Protein AF-A0A8J1Y990-F1 (afdb_monomer)

Solvent-accessible surface area (backbone atoms only — not comparable to full-atom values): 15610 Å² total; per-residue (Å²): 140,76,76,79,67,65,68,65,66,66,62,51,55,61,54,51,52,52,50,54,56,66,71,64,59,80,74,91,63,53,49,55,92,75,30,46,68,57,52,52,52,27,48,75,69,56,27,50,71,59,72,74,83,51,103,79,60,62,90,34,52,66,48,26,45,62,64,41,46,92,45,31,89,70,32,25,60,69,70,73,66,52,81,74,81,63,95,79,71,48,71,56,80,37,64,53,72,51,78,47,83,86,50,35,56,68,54,28,47,64,66,47,73,52,81,46,93,79,54,60,38,49,60,52,72,45,57,38,50,58,66,60,68,70,51,65,94,87,64,67,62,40,63,44,72,50,99,83,61,36,46,42,81,41,75,55,92,64,93,67,85,59,61,58,76,67,37,67,77,33,54,20,43,34,33,23,28,18,58,47,44,53,67,70,55,36,55,52,50,22,54,75,44,12,19,32,25,34,30,33,30,58,48,70,23,25,26,33,26,18,38,49,47,25,80,61,72,62,76,94,66,85,75,27,77,64,42,79,74,66,92,85,69,73,85,76,83,72,83,84,74,74,84,82,79,82,77,80,78,84,77,84,82,82,91,82,131

Secondary structure (DSSP, 8-state):
--SSSSSSTTTHHHHHHHHHHHHTS---S--HHHHHHHHHHHHHTTTT---TTSTT--TTHHHHHHHHGGGHHHHGGGGT-SPPP-TT--GGG-EEEEEPSS--HHHHHHHHHS--TT-SEEEEEEEHHHHHHTS-TT--EEEEE-TTS-EEEEE-SS-----HHHHHTPEEEEEEESS---HHHHHHHHHHTT-SEEEEETTTT-EEEE-TT-SSSS-SS---TTSPPPTT-------------------------

Mean predicted aligned error: 16.86 Å

Organism: Owenia fusiformis (NCBI:txid6347)

Nearest PDB structures (foldseek):
  8bwi-assembly1_A  TM=7.408E-01  e=8.674E-18  Homo sapiens
  2etj-assembly1_A  TM=2.795E-01  e=9.370E+00  Thermotoga maritima

Structure (mmCIF, N/CA/C/O backbone):
data_AF-A0A8J1Y990-F1
#
_entry.id   AF-A0A8J1Y990-F1
#
loop_
_atom_site.group_PDB
_atom_site.id
_atom_site.type_symbol
_atom_site.label_atom_id
_atom_site.label_alt_id
_atom_site.label_comp_id
_atom_site.label_asym_id
_atom_site.label_entity_id
_atom_site.label_seq_id
_atom_site.pdbx_PDB_ins_code
_atom_site.Cartn_x
_atom_site.Cartn_y
_atom_site.Cartn_z
_atom_site.occupancy
_atom_site.B_iso_or_equiv
_atom_site.auth_seq_id
_atom_site.auth_comp_id
_atom_site.auth_asym_id
_atom_site.auth_atom_id
_atom_site.pdbx_PDB_model_num
ATOM 1 N N . MET A 1 1 ? 72.271 15.683 2.325 1.00 50.12 1 MET A N 1
ATOM 2 C CA . MET A 1 1 ? 71.384 15.480 1.154 1.00 50.12 1 MET A CA 1
ATOM 3 C C . MET A 1 1 ? 70.080 14.775 1.553 1.00 50.12 1 MET A C 1
ATOM 5 O O . MET A 1 1 ? 69.545 14.008 0.770 1.00 50.12 1 MET A O 1
ATOM 9 N N . SER A 1 2 ? 69.537 15.042 2.749 1.00 51.25 2 SER A N 1
ATOM 10 C CA . SER A 1 2 ? 68.514 14.158 3.346 1.00 51.25 2 SER A CA 1
ATOM 11 C C . SER A 1 2 ? 67.195 14.862 3.685 1.00 51.25 2 SER A C 1
ATOM 13 O O . SER A 1 2 ? 66.226 14.197 4.015 1.00 51.25 2 SER A O 1
ATOM 15 N N . ALA A 1 3 ? 67.133 16.195 3.580 1.00 46.50 3 ALA A N 1
ATOM 16 C CA . ALA A 1 3 ? 65.931 16.972 3.905 1.00 46.50 3 ALA A CA 1
ATOM 17 C C . ALA A 1 3 ? 65.052 17.303 2.680 1.00 46.50 3 ALA A C 1
ATOM 19 O O . ALA A 1 3 ? 63.893 17.662 2.842 1.00 46.50 3 ALA A O 1
ATOM 20 N N . LEU A 1 4 ? 65.572 17.152 1.454 1.00 45.84 4 LEU A N 1
ATOM 21 C CA . LEU A 1 4 ? 64.838 17.493 0.225 1.00 45.84 4 LEU A CA 1
ATOM 22 C C . LEU A 1 4 ? 63.974 16.345 -0.326 1.00 45.84 4 LEU A C 1
ATOM 24 O O . LEU A 1 4 ? 63.123 16.593 -1.170 1.00 45.84 4 LEU A O 1
ATOM 28 N N . MET A 1 5 ? 64.144 15.108 0.159 1.00 49.91 5 MET A N 1
ATOM 29 C CA . MET A 1 5 ? 63.337 13.961 -0.294 1.00 49.91 5 MET A CA 1
ATOM 30 C C . MET A 1 5 ? 62.076 13.712 0.547 1.00 49.91 5 MET A C 1
ATOM 32 O O . MET A 1 5 ? 61.191 12.992 0.107 1.00 49.91 5 MET A O 1
ATOM 36 N N . ALA A 1 6 ? 61.950 14.323 1.731 1.00 47.25 6 ALA A N 1
ATOM 37 C CA . ALA A 1 6 ? 60.803 14.085 2.614 1.00 47.25 6 ALA A CA 1
ATOM 38 C C . ALA A 1 6 ? 59.565 14.937 2.269 1.00 47.25 6 ALA A C 1
ATOM 40 O O . ALA A 1 6 ? 58.451 14.578 2.638 1.00 47.25 6 ALA A O 1
ATOM 41 N N . LEU A 1 7 ? 59.737 16.046 1.539 1.00 47.03 7 LEU A N 1
ATOM 42 C CA . LEU A 1 7 ? 58.640 16.963 1.198 1.00 47.03 7 LEU A CA 1
ATOM 43 C C . LEU A 1 7 ? 57.851 16.541 -0.054 1.00 47.03 7 LEU A C 1
ATOM 45 O O . LEU A 1 7 ? 56.722 16.988 -0.231 1.00 47.03 7 LEU A O 1
ATOM 49 N N . SER A 1 8 ? 58.391 15.657 -0.904 1.00 46.69 8 SER A N 1
ATOM 50 C CA . SER A 1 8 ? 57.660 15.145 -2.077 1.00 46.69 8 SER A CA 1
ATOM 51 C C . SER A 1 8 ? 56.712 13.989 -1.739 1.00 46.69 8 SER A C 1
ATOM 53 O O . SER A 1 8 ? 55.751 13.752 -2.467 1.00 46.69 8 SER A O 1
ATOM 55 N N . GLN A 1 9 ? 56.933 13.294 -0.617 1.00 52.88 9 GLN A N 1
ATOM 56 C CA . GLN A 1 9 ? 56.169 12.098 -0.251 1.00 52.88 9 GLN A CA 1
ATOM 57 C C . GLN A 1 9 ? 54.789 12.420 0.355 1.00 52.88 9 GLN A C 1
ATOM 59 O O . GLN A 1 9 ? 53.878 11.601 0.273 1.00 52.88 9 GLN A O 1
ATOM 64 N N . TRP A 1 10 ? 54.609 13.608 0.947 1.00 53.06 10 TRP A N 1
ATOM 65 C CA . TRP A 1 10 ? 53.358 14.011 1.616 1.00 53.06 10 TRP A CA 1
ATOM 66 C C . TRP A 1 10 ? 52.344 14.686 0.682 1.00 53.06 10 TRP A C 1
ATOM 68 O O . TRP A 1 10 ? 51.161 14.735 1.004 1.00 53.06 10 TRP A O 1
ATOM 78 N N . SER A 1 11 ? 52.776 15.157 -0.492 1.00 56.28 11 SER A N 1
ATOM 79 C CA . SER A 1 11 ? 51.890 15.789 -1.484 1.00 56.28 11 SER A CA 1
ATOM 80 C C . SER A 1 11 ? 51.111 14.764 -2.327 1.00 56.28 11 SER A C 1
ATOM 82 O O . SER A 1 11 ? 50.042 15.055 -2.852 1.00 56.28 11 SER A O 1
ATOM 84 N N . MET A 1 12 ? 51.611 13.527 -2.419 1.00 60.06 12 MET A N 1
ATOM 85 C CA . MET A 1 12 ? 51.002 12.470 -3.239 1.00 60.06 12 MET A CA 1
ATOM 86 C C . MET A 1 12 ? 49.762 11.844 -2.590 1.00 60.06 12 MET A C 1
ATOM 88 O O . MET A 1 12 ? 48.856 11.413 -3.294 1.00 60.06 12 MET A O 1
ATOM 92 N N . VAL A 1 13 ? 49.701 11.808 -1.256 1.00 72.50 13 VAL A N 1
ATOM 93 C CA . VAL A 1 13 ? 48.585 11.216 -0.501 1.00 72.50 13 VAL A CA 1
ATOM 94 C C . VAL A 1 13 ? 47.261 11.960 -0.728 1.00 72.50 13 VAL A C 1
ATOM 96 O O . VAL A 1 13 ? 46.295 11.295 -1.097 1.00 72.50 13 VAL A O 1
ATOM 99 N N . PRO A 1 14 ? 47.170 13.300 -0.590 1.00 72.00 14 PRO A N 1
ATOM 100 C CA . PRO A 1 14 ? 45.916 14.013 -0.840 1.00 72.00 14 PRO A CA 1
ATOM 101 C C . PRO A 1 14 ? 45.486 13.955 -2.312 1.00 72.00 14 PRO A C 1
ATOM 103 O O . PRO A 1 14 ? 44.291 13.892 -2.585 1.00 72.00 14 PRO A O 1
ATOM 106 N N . VAL A 1 15 ? 46.433 13.902 -3.257 1.00 77.50 15 VAL A N 1
ATOM 107 C CA . VAL A 1 15 ? 46.140 13.736 -4.694 1.00 77.50 15 VAL A CA 1
ATOM 108 C C . VAL A 1 15 ? 45.560 12.351 -4.983 1.00 77.50 15 VAL A C 1
ATOM 110 O O . VAL A 1 15 ? 44.579 12.239 -5.714 1.00 77.50 15 VAL A O 1
ATOM 113 N N . LEU A 1 16 ? 46.117 11.298 -4.376 1.00 74.44 16 LEU A N 1
ATOM 114 C CA . LEU A 1 16 ? 45.601 9.935 -4.515 1.00 74.44 16 LEU A CA 1
ATOM 115 C C . LEU A 1 16 ? 44.199 9.799 -3.896 1.00 74.44 16 LEU A C 1
ATOM 117 O O . LEU A 1 16 ? 43.333 9.144 -4.463 1.00 74.44 16 LEU A O 1
ATOM 121 N N . LEU A 1 17 ? 43.965 10.451 -2.754 1.00 73.62 17 LEU A N 1
ATOM 122 C CA . LEU A 1 17 ? 42.686 10.430 -2.039 1.00 73.62 17 LEU A CA 1
ATOM 123 C C . LEU A 1 17 ? 41.598 11.205 -2.801 1.00 73.62 17 LEU A C 1
ATOM 125 O O . LEU A 1 17 ? 40.473 10.727 -2.910 1.00 73.62 17 LEU A O 1
ATOM 129 N N . LEU A 1 18 ? 41.950 12.345 -3.408 1.00 73.00 18 LEU A N 1
ATOM 130 C CA . LEU A 1 18 ? 41.079 13.083 -4.330 1.00 73.00 18 LEU A CA 1
ATOM 131 C C . LEU A 1 18 ? 40.767 12.280 -5.597 1.00 73.00 18 LEU A C 1
ATOM 133 O O . LEU A 1 18 ? 39.620 12.274 -6.030 1.00 73.00 18 LEU A O 1
ATOM 137 N N . ALA A 1 19 ? 41.747 11.569 -6.163 1.00 74.06 19 ALA A N 1
ATOM 138 C CA . ALA A 1 19 ? 41.519 10.703 -7.317 1.00 74.06 19 ALA A CA 1
ATOM 139 C C . ALA A 1 19 ? 40.547 9.562 -6.977 1.00 74.06 19 ALA A C 1
ATOM 141 O O . ALA A 1 19 ? 39.595 9.340 -7.715 1.00 74.06 19 ALA A O 1
ATOM 142 N N . VAL A 1 20 ? 40.726 8.887 -5.835 1.00 75.44 20 VAL A N 1
ATOM 143 C CA . VAL A 1 20 ? 39.818 7.820 -5.370 1.00 75.44 20 VAL A CA 1
ATOM 144 C C . VAL A 1 20 ? 38.402 8.349 -5.122 1.00 75.44 20 VAL A C 1
ATOM 146 O O . VAL A 1 20 ? 37.443 7.694 -5.515 1.00 75.44 20 VAL A O 1
ATOM 149 N N . LEU A 1 21 ? 38.251 9.546 -4.547 1.00 65.94 21 LEU A N 1
ATOM 150 C CA . LEU A 1 21 ? 36.941 10.191 -4.384 1.00 65.94 21 LEU A CA 1
ATOM 151 C C . LEU A 1 21 ? 36.285 10.543 -5.730 1.00 65.94 21 LEU A C 1
ATOM 153 O O . LEU A 1 21 ? 35.065 10.469 -5.841 1.00 65.94 21 LEU A O 1
ATOM 157 N N . PHE A 1 22 ? 37.077 10.863 -6.758 1.00 62.69 22 PHE A N 1
ATOM 158 C CA . PHE A 1 22 ? 36.588 11.111 -8.119 1.00 62.69 22 PHE A CA 1
ATOM 159 C C . PHE A 1 22 ? 36.118 9.831 -8.832 1.00 62.69 22 PHE A C 1
ATOM 161 O O . PHE A 1 22 ? 35.232 9.902 -9.674 1.00 62.69 22 PHE A O 1
ATOM 168 N N . TYR A 1 23 ? 36.677 8.664 -8.489 1.00 63.00 23 TYR A N 1
ATOM 169 C CA . TYR A 1 23 ? 36.247 7.359 -9.019 1.00 63.00 23 TYR A CA 1
ATOM 170 C C . TYR A 1 23 ? 35.042 6.752 -8.283 1.00 63.00 23 TYR A C 1
ATOM 172 O O . TYR A 1 23 ? 34.483 5.764 -8.751 1.00 63.00 23 TYR A O 1
ATOM 180 N N . LEU A 1 24 ? 34.655 7.307 -7.131 1.00 55.75 24 LEU A N 1
ATOM 181 C CA . LEU A 1 24 ? 33.525 6.831 -6.326 1.00 55.75 24 LEU A CA 1
ATOM 182 C C . LEU A 1 24 ? 32.232 7.613 -6.580 1.00 55.75 24 LEU A C 1
ATOM 184 O O . LEU A 1 24 ? 31.247 7.390 -5.877 1.00 55.75 24 LEU A O 1
ATOM 188 N N . THR A 1 25 ? 32.208 8.523 -7.557 1.00 51.03 25 THR A N 1
ATOM 189 C CA . THR A 1 25 ? 30.950 9.143 -7.967 1.00 51.03 25 THR A CA 1
ATOM 190 C C . THR A 1 25 ? 30.076 8.073 -8.627 1.00 51.03 25 THR A C 1
ATOM 192 O O . THR A 1 25 ? 30.491 7.469 -9.618 1.00 51.03 25 THR A O 1
ATOM 195 N N . PRO A 1 26 ? 28.877 7.783 -8.093 1.00 51.66 26 PRO A N 1
ATOM 196 C CA . PRO A 1 26 ? 27.937 6.940 -8.809 1.00 51.66 26 PRO A CA 1
ATOM 197 C C . PRO A 1 26 ? 27.579 7.661 -10.108 1.00 51.66 26 PRO A C 1
ATOM 199 O O . PRO A 1 26 ? 27.099 8.795 -10.094 1.00 51.66 26 PRO A O 1
ATOM 202 N N . THR A 1 27 ? 27.867 7.033 -11.243 1.00 48.62 27 THR A N 1
ATOM 203 C CA . THR A 1 27 ? 27.350 7.498 -12.524 1.00 48.62 27 THR A CA 1
ATOM 204 C C . THR A 1 27 ? 25.867 7.155 -12.549 1.00 48.62 27 THR A C 1
ATOM 206 O O . THR A 1 27 ? 25.506 6.006 -12.792 1.00 48.62 27 THR A O 1
ATOM 209 N N . GLU A 1 28 ? 25.000 8.123 -12.260 1.00 57.66 28 GLU A N 1
ATOM 210 C CA . GLU A 1 28 ? 23.599 8.015 -12.667 1.00 57.66 28 GLU A CA 1
ATOM 211 C C . GLU A 1 28 ? 23.568 8.148 -14.192 1.00 57.66 28 GLU A C 1
ATOM 213 O O . GLU A 1 28 ? 23.679 9.240 -14.750 1.00 57.66 28 GLU A O 1
ATOM 218 N N . GLY A 1 29 ? 23.566 7.006 -14.872 1.00 68.44 29 GLY A N 1
ATOM 219 C CA . GLY A 1 29 ? 23.636 6.929 -16.321 1.00 68.44 29 GLY A CA 1
ATOM 220 C C . GLY A 1 29 ? 23.733 5.490 -16.816 1.00 68.44 29 GLY A C 1
ATOM 221 O O . GLY A 1 29 ? 24.068 4.574 -16.065 1.00 68.44 29 GLY A O 1
ATOM 222 N N . CYS A 1 30 ? 23.441 5.313 -18.104 1.00 84.75 30 CYS A N 1
ATOM 223 C CA . CYS A 1 30 ? 23.515 4.040 -18.816 1.00 84.75 30 CYS A CA 1
ATOM 224 C C . CYS A 1 30 ? 24.814 3.275 -18.514 1.00 84.75 30 CYS A C 1
ATOM 226 O O . CYS A 1 30 ? 25.915 3.778 -18.749 1.00 84.75 30 CYS A O 1
ATOM 228 N N . ASN A 1 31 ? 24.692 2.024 -18.065 1.00 87.75 31 ASN A N 1
ATOM 229 C CA . ASN A 1 31 ? 25.844 1.147 -17.909 1.00 87.75 31 ASN A CA 1
ATOM 230 C C . ASN A 1 31 ? 26.275 0.589 -19.272 1.00 87.75 31 ASN A C 1
ATOM 232 O O . ASN A 1 31 ? 25.871 -0.502 -19.686 1.00 87.75 31 ASN A O 1
ATOM 236 N N . GLU A 1 32 ? 27.134 1.331 -19.968 1.00 86.62 32 GLU A N 1
ATOM 237 C CA . GLU A 1 32 ? 27.628 0.954 -21.294 1.00 86.62 32 GLU A CA 1
ATOM 238 C C . GLU A 1 32 ? 28.314 -0.424 -21.316 1.00 86.62 32 GLU A C 1
ATOM 240 O O . GLU A 1 32 ? 28.250 -1.114 -22.331 1.00 86.62 32 GLU A O 1
ATOM 245 N N . ALA A 1 33 ? 28.900 -0.891 -20.206 1.00 88.12 33 ALA A N 1
ATOM 246 C CA . ALA A 1 33 ? 29.567 -2.195 -20.160 1.00 88.12 33 ALA A CA 1
ATOM 247 C C . ALA A 1 33 ? 28.597 -3.375 -20.358 1.00 88.12 33 ALA A C 1
ATOM 249 O O . ALA A 1 33 ? 28.981 -4.402 -20.918 1.00 88.12 33 ALA A O 1
ATOM 250 N N . ILE A 1 34 ? 27.346 -3.223 -19.919 1.00 88.19 34 ILE A N 1
ATOM 251 C CA . ILE A 1 34 ? 26.282 -4.221 -20.098 1.00 88.19 34 ILE A CA 1
ATOM 252 C C . ILE A 1 34 ? 25.482 -3.901 -21.367 1.00 88.19 34 ILE A C 1
ATOM 254 O O . ILE A 1 34 ? 25.159 -4.788 -22.159 1.00 88.19 34 ILE A O 1
ATOM 258 N N . CYS A 1 35 ? 25.209 -2.618 -21.598 1.00 93.81 35 CYS A N 1
ATOM 259 C CA . CYS A 1 35 ? 24.212 -2.183 -22.562 1.00 93.81 35 CYS A CA 1
ATOM 260 C C . CYS A 1 35 ? 24.750 -1.915 -23.970 1.00 93.81 35 CYS A C 1
ATOM 262 O O . CYS A 1 35 ? 23.981 -2.014 -24.926 1.00 93.81 35 CYS A O 1
ATOM 264 N N . ALA A 1 36 ? 26.047 -1.632 -24.152 1.00 92.31 36 ALA A N 1
ATOM 265 C CA . ALA A 1 36 ? 26.584 -1.187 -25.443 1.00 92.31 36 ALA A CA 1
ATOM 266 C C . ALA A 1 36 ? 26.273 -2.161 -26.588 1.00 92.31 36 ALA A C 1
ATOM 268 O O . ALA A 1 36 ? 25.835 -1.733 -27.656 1.00 92.31 36 ALA A O 1
ATOM 269 N N . SER A 1 37 ? 26.446 -3.470 -26.377 1.00 93.56 37 SER A N 1
ATOM 270 C CA . SER A 1 37 ? 26.214 -4.465 -27.432 1.00 93.56 37 SER A CA 1
ATOM 271 C C . SER A 1 37 ? 24.736 -4.591 -27.811 1.00 93.56 37 SER A C 1
ATOM 273 O O . SER A 1 37 ? 24.416 -4.657 -29.000 1.00 93.56 37 SER A O 1
ATOM 275 N N . VAL A 1 38 ? 23.833 -4.664 -26.827 1.00 94.50 38 VAL A N 1
ATOM 276 C CA . VAL A 1 38 ? 22.397 -4.874 -27.076 1.00 94.50 38 VAL A CA 1
ATOM 277 C C . VAL A 1 38 ? 21.739 -3.602 -27.605 1.00 94.50 38 VAL A C 1
ATOM 279 O O . VAL A 1 38 ? 21.028 -3.658 -28.606 1.00 94.50 38 VAL A O 1
ATOM 282 N N . VAL A 1 39 ? 22.072 -2.444 -27.030 1.00 93.44 39 VAL A N 1
ATOM 283 C CA . VAL A 1 39 ? 21.586 -1.141 -27.496 1.00 93.44 39 VAL A CA 1
ATOM 284 C C . VAL A 1 39 ? 22.076 -0.876 -28.919 1.00 93.44 39 VAL A C 1
ATOM 286 O O . VAL A 1 39 ? 21.260 -0.558 -29.780 1.00 93.44 39 VAL A O 1
ATOM 289 N N . SER A 1 40 ? 23.361 -1.108 -29.230 1.00 92.81 40 SER A N 1
ATOM 290 C CA . SER A 1 40 ? 23.884 -0.928 -30.599 1.00 92.81 40 SER A CA 1
ATOM 291 C C . SER A 1 40 ? 23.161 -1.809 -31.616 1.00 92.81 40 SER A C 1
ATOM 293 O O . SER A 1 40 ? 22.800 -1.342 -32.695 1.00 92.81 40 SER A O 1
ATOM 295 N N . LYS A 1 41 ? 22.894 -3.076 -31.271 1.00 94.56 41 LYS A N 1
ATOM 296 C CA . LYS A 1 41 ? 22.106 -3.980 -32.117 1.00 94.56 41 LYS A CA 1
ATOM 297 C C . LYS A 1 41 ? 20.702 -3.419 -32.366 1.00 94.56 41 LYS A C 1
ATOM 299 O O . LYS A 1 41 ? 20.260 -3.399 -33.511 1.00 94.56 41 LYS A O 1
ATOM 304 N N . CYS A 1 42 ? 20.015 -2.953 -31.327 1.00 93.75 42 CYS A N 1
ATOM 305 C CA . CYS A 1 42 ? 18.650 -2.438 -31.441 1.00 93.75 42 CYS A CA 1
ATOM 306 C C . CYS A 1 42 ? 18.556 -1.106 -32.195 1.00 93.75 42 CYS A C 1
ATOM 308 O O . CYS A 1 42 ? 17.600 -0.895 -32.942 1.00 93.75 42 CYS A O 1
ATOM 310 N N . MET A 1 43 ? 19.568 -0.246 -32.072 1.00 89.81 43 MET A N 1
ATOM 311 C CA . MET A 1 43 ? 19.689 0.975 -32.874 1.00 89.81 43 MET A CA 1
ATOM 312 C C . MET A 1 43 ? 19.944 0.652 -34.352 1.00 89.81 43 MET A C 1
ATOM 314 O O . MET A 1 43 ? 19.289 1.213 -35.223 1.00 89.81 43 MET A O 1
ATOM 318 N N . LEU A 1 44 ? 20.828 -0.307 -34.656 1.00 92.50 44 LEU A N 1
ATOM 319 C CA . LEU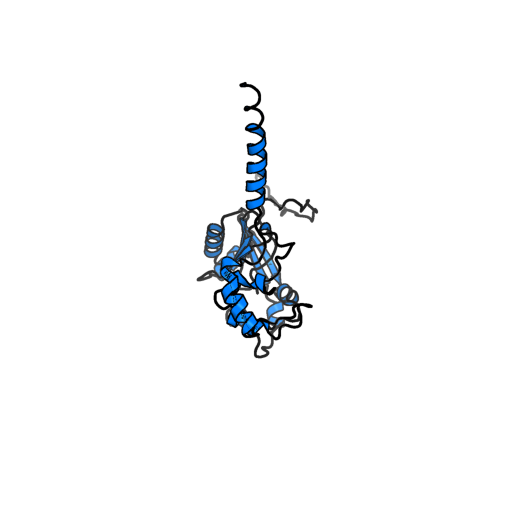 A 1 44 ? 21.106 -0.733 -36.036 1.00 92.50 44 LEU A CA 1
ATOM 320 C C . LEU A 1 44 ? 19.898 -1.398 -36.713 1.00 92.50 44 LEU A C 1
ATOM 322 O O . LEU A 1 44 ? 19.704 -1.242 -37.916 1.00 92.50 44 LEU A O 1
ATOM 326 N N . LEU A 1 45 ? 19.076 -2.116 -35.944 1.00 91.56 45 LEU A N 1
ATOM 327 C CA . LEU A 1 45 ? 17.811 -2.690 -36.411 1.00 91.56 45 LEU A CA 1
ATOM 328 C C . LEU A 1 45 ? 16.681 -1.656 -36.521 1.00 91.56 45 LEU A C 1
ATOM 330 O O . LEU A 1 45 ? 15.577 -2.019 -36.922 1.00 91.56 45 LEU A O 1
ATOM 334 N N . LYS A 1 46 ? 16.947 -0.386 -36.178 1.00 88.31 46 LYS A N 1
ATOM 335 C CA . LYS A 1 46 ? 15.975 0.717 -36.144 1.00 88.31 46 LYS A CA 1
ATOM 336 C C . LYS A 1 46 ? 14.813 0.502 -35.169 1.00 88.31 46 LYS A C 1
ATOM 338 O O . LYS A 1 46 ? 13.836 1.239 -35.201 1.00 88.31 46 LYS A O 1
ATOM 343 N N . SER A 1 47 ? 14.927 -0.471 -34.266 1.00 91.00 47 SER A N 1
ATOM 344 C CA . SER A 1 47 ? 13.912 -0.753 -33.247 1.00 91.00 47 SER A CA 1
ATOM 345 C C . SER A 1 47 ? 13.864 0.334 -32.171 1.00 91.00 47 SER A C 1
ATOM 347 O O . SER A 1 47 ? 12.811 0.556 -31.593 1.00 91.00 47 SER A O 1
ATOM 349 N N . CYS A 1 48 ? 14.982 1.025 -31.922 1.00 87.25 48 CYS A N 1
ATOM 350 C CA . CYS A 1 48 ? 15.120 2.063 -30.892 1.00 87.25 48 CYS A CA 1
ATOM 351 C C . CYS A 1 48 ? 15.349 3.483 -31.451 1.00 87.25 48 CYS A C 1
ATOM 353 O O . CYS A 1 48 ? 15.857 4.347 -30.740 1.00 87.25 48 CYS A O 1
ATOM 355 N N . GLU A 1 49 ? 14.972 3.758 -32.707 1.00 82.94 49 GLU A N 1
ATOM 356 C CA . GLU A 1 49 ? 14.995 5.117 -33.288 1.00 82.94 49 GLU A CA 1
ATOM 357 C C . GLU A 1 49 ? 13.811 5.958 -32.762 1.00 82.94 49 GLU A C 1
ATOM 359 O O . GLU A 1 49 ? 12.895 6.319 -33.498 1.00 82.94 49 GLU A O 1
ATOM 364 N N . CYS A 1 50 ? 13.808 6.236 -31.457 1.00 76.19 50 CYS A N 1
ATOM 365 C CA . CYS A 1 50 ? 12.767 7.005 -30.788 1.00 76.19 50 CYS A CA 1
ATOM 366 C C . CYS A 1 50 ? 13.139 8.482 -30.653 1.00 76.19 50 CYS A C 1
ATOM 368 O O . CYS A 1 50 ? 14.020 8.841 -29.875 1.00 76.19 50 CYS A O 1
ATOM 370 N N . GLU A 1 51 ? 12.431 9.362 -31.363 1.00 66.69 51 GLU A N 1
ATOM 371 C CA . GLU A 1 51 ? 12.521 10.812 -31.157 1.00 66.69 51 GLU A CA 1
ATOM 372 C C . GLU A 1 51 ? 11.713 11.212 -29.912 1.00 66.69 51 GLU A C 1
ATOM 374 O O . GLU A 1 51 ? 10.593 11.715 -29.997 1.00 66.69 51 GLU A O 1
ATOM 379 N N . MET A 1 52 ? 12.278 10.971 -28.728 1.00 61.66 52 MET A N 1
ATOM 380 C CA . MET A 1 52 ? 11.665 11.306 -27.435 1.00 61.66 52 MET A CA 1
ATOM 381 C C . MET A 1 52 ? 11.776 12.810 -27.113 1.00 61.66 52 MET A C 1
ATOM 383 O O . MET A 1 52 ? 12.254 13.191 -26.047 1.00 61.66 52 MET A O 1
ATOM 387 N N . LEU A 1 53 ? 11.377 13.681 -28.047 1.00 58.22 53 LEU A N 1
ATOM 388 C CA . LEU A 1 53 ? 11.384 15.140 -27.857 1.00 58.22 53 LEU A CA 1
ATOM 389 C C . LEU A 1 53 ? 10.214 15.615 -26.982 1.00 58.22 53 LEU A C 1
ATOM 391 O O . LEU A 1 53 ? 10.380 16.540 -26.198 1.00 58.22 53 LEU A O 1
ATOM 395 N N . ASP A 1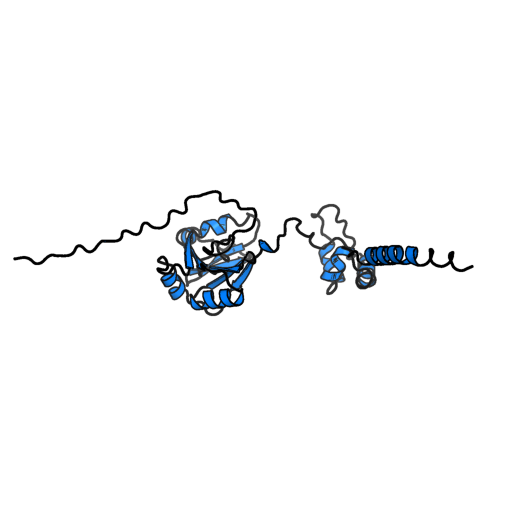 54 ? 9.075 14.925 -27.055 1.00 54.47 54 ASP A N 1
ATOM 396 C CA . ASP A 1 54 ? 7.915 15.108 -26.186 1.00 54.47 54 ASP A CA 1
ATOM 397 C C . ASP A 1 54 ? 7.327 13.723 -25.880 1.00 54.47 54 ASP A C 1
ATOM 399 O O . ASP A 1 54 ? 7.174 12.903 -26.786 1.00 54.47 54 ASP A O 1
ATOM 403 N N . LYS A 1 55 ? 6.965 13.453 -24.615 1.00 58.97 55 LYS A N 1
ATOM 404 C CA . LYS A 1 55 ? 6.468 12.157 -24.080 1.00 58.97 55 LYS A CA 1
ATOM 405 C C . LYS A 1 55 ? 5.200 11.581 -24.765 1.00 58.97 55 LYS A C 1
ATOM 407 O O . LYS A 1 55 ? 4.585 10.662 -24.232 1.00 58.97 55 LYS A O 1
ATOM 412 N N . GLY A 1 56 ? 4.766 12.134 -25.899 1.00 58.31 56 GLY A N 1
ATOM 413 C CA . GLY A 1 56 ? 3.554 11.767 -26.633 1.00 58.31 56 GLY A CA 1
ATOM 414 C C . GLY A 1 56 ? 3.760 10.934 -27.904 1.00 58.31 56 GLY A C 1
ATOM 415 O O . GLY A 1 56 ? 2.809 10.280 -28.324 1.00 58.31 56 GLY A O 1
ATOM 416 N N . ASN A 1 57 ? 4.952 10.909 -28.518 1.00 66.12 57 ASN A N 1
ATOM 417 C CA . ASN A 1 57 ? 5.185 10.142 -29.753 1.00 66.12 57 ASN A CA 1
ATOM 418 C C . ASN A 1 57 ? 6.039 8.887 -29.490 1.00 66.12 57 ASN A C 1
ATOM 420 O O . ASN A 1 57 ? 7.262 8.942 -29.527 1.00 66.12 57 ASN A O 1
ATOM 424 N N . CYS A 1 58 ? 5.385 7.755 -29.206 1.00 77.81 58 CYS A N 1
ATOM 425 C CA . CYS A 1 58 ? 6.032 6.501 -28.781 1.00 77.81 58 CYS A CA 1
ATOM 426 C C . CYS A 1 58 ? 5.909 5.369 -29.824 1.00 77.81 58 CYS A C 1
ATOM 428 O O . CYS A 1 58 ? 5.774 4.198 -29.466 1.00 77.81 58 CYS A O 1
ATOM 430 N N . SER A 1 59 ? 5.900 5.686 -31.123 1.00 82.44 59 SER A N 1
ATOM 431 C CA . SER A 1 59 ? 5.642 4.697 -32.188 1.00 82.44 59 SER A CA 1
ATOM 432 C C . SER A 1 59 ? 6.657 3.542 -32.245 1.00 82.44 59 SER A C 1
ATOM 434 O O . SER A 1 59 ? 6.324 2.466 -32.722 1.00 82.44 59 SER A O 1
ATOM 436 N N . CYS A 1 60 ? 7.869 3.752 -31.734 1.00 86.50 60 CYS A N 1
ATOM 437 C CA . CYS A 1 60 ? 8.998 2.808 -31.691 1.00 86.50 60 CYS A CA 1
ATOM 438 C C . CYS A 1 60 ? 9.171 2.093 -30.336 1.00 86.50 60 CYS A C 1
ATOM 440 O O . CYS A 1 60 ? 9.940 1.144 -30.229 1.00 86.50 60 CYS A O 1
ATOM 442 N N . CYS A 1 61 ? 8.489 2.534 -29.274 1.00 88.94 61 CYS A N 1
ATOM 443 C CA . CYS A 1 61 ? 8.787 2.108 -27.901 1.00 88.94 61 CYS A CA 1
ATOM 444 C C . CYS A 1 61 ? 8.541 0.620 -27.669 1.00 88.94 61 CYS A C 1
ATOM 446 O O . CYS A 1 61 ? 9.302 -0.041 -26.967 1.00 88.94 61 CYS A O 1
ATOM 448 N N . THR A 1 62 ? 7.485 0.094 -28.292 1.00 90.62 62 THR A N 1
ATOM 449 C CA . THR A 1 62 ? 7.151 -1.332 -28.234 1.00 90.62 62 THR A CA 1
ATOM 450 C C . THR A 1 62 ? 8.264 -2.167 -28.859 1.00 90.62 62 THR A C 1
ATOM 452 O O . THR A 1 62 ? 8.733 -3.121 -28.239 1.00 90.62 62 THR A O 1
ATOM 455 N N . ASP A 1 63 ? 8.736 -1.775 -30.042 1.00 93.31 63 ASP A N 1
ATOM 456 C CA . ASP A 1 63 ? 9.787 -2.489 -30.769 1.00 93.31 63 ASP A CA 1
ATOM 457 C C . ASP A 1 63 ? 11.130 -2.380 -30.040 1.00 93.31 63 ASP A C 1
ATOM 459 O O . ASP A 1 63 ? 11.868 -3.361 -29.935 1.00 93.31 63 ASP A O 1
ATOM 463 N N . CYS A 1 64 ? 11.428 -1.213 -29.466 1.00 92.25 64 CYS A N 1
ATOM 464 C CA . CYS A 1 64 ? 12.636 -1.008 -28.680 1.00 92.25 64 CYS A CA 1
ATOM 465 C C . CYS A 1 64 ? 12.629 -1.848 -27.397 1.00 92.25 64 CYS A C 1
ATOM 467 O O . CYS A 1 64 ? 13.602 -2.546 -27.111 1.00 92.25 64 CYS A O 1
ATOM 469 N N . HIS A 1 65 ? 11.514 -1.855 -26.658 1.00 93.50 65 HIS A N 1
ATOM 470 C CA . HIS A 1 65 ? 11.352 -2.696 -25.474 1.00 93.50 65 HIS A CA 1
ATOM 471 C C . HIS A 1 65 ? 11.503 -4.182 -25.822 1.00 93.50 65 HIS A C 1
ATOM 473 O O . HIS A 1 65 ? 12.193 -4.918 -25.121 1.00 93.50 65 HIS A O 1
ATOM 479 N N . GLN A 1 66 ? 10.888 -4.639 -26.916 1.00 95.38 66 GLN A N 1
ATOM 480 C CA . GLN A 1 66 ? 11.018 -6.026 -27.370 1.00 95.38 66 GLN A CA 1
ATOM 481 C C . GLN A 1 66 ? 12.444 -6.373 -27.806 1.00 95.38 66 GLN A C 1
ATOM 483 O O . GLN A 1 66 ? 12.898 -7.487 -27.559 1.00 95.38 66 GLN A O 1
ATOM 488 N N . CYS A 1 67 ? 13.161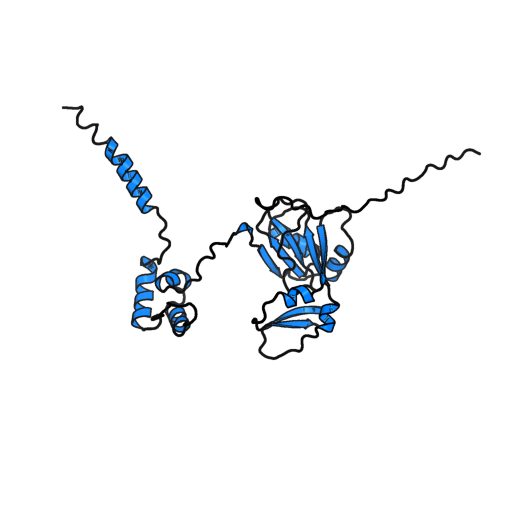 -5.438 -28.431 1.00 95.88 67 CYS A N 1
ATOM 489 C CA . CYS A 1 67 ? 14.538 -5.665 -28.850 1.00 95.88 67 CYS A CA 1
ATOM 490 C C . CYS A 1 67 ? 15.509 -5.752 -27.661 1.00 95.88 67 CYS A C 1
ATOM 492 O O . CYS A 1 67 ? 16.403 -6.602 -27.671 1.00 95.88 67 CYS A O 1
ATOM 494 N N . LEU A 1 68 ? 15.324 -4.905 -26.639 1.00 94.00 68 LEU A N 1
ATOM 495 C CA . LEU A 1 68 ? 16.108 -4.945 -25.399 1.00 94.00 68 LEU A CA 1
ATOM 496 C C . LEU A 1 68 ? 15.766 -6.170 -24.539 1.00 94.00 68 LEU A C 1
ATOM 498 O O . LEU A 1 68 ? 16.659 -6.729 -23.903 1.00 94.00 68 LEU A O 1
ATOM 502 N N . ALA A 1 69 ? 14.504 -6.611 -24.560 1.00 94.12 69 ALA A N 1
ATOM 503 C CA . ALA A 1 69 ? 14.009 -7.791 -23.853 1.00 94.12 69 ALA A CA 1
ATOM 504 C C . ALA A 1 69 ? 14.429 -7.796 -22.370 1.00 94.12 69 ALA A C 1
ATOM 506 O O . ALA A 1 69 ? 14.142 -6.842 -21.647 1.00 94.12 69 ALA A O 1
ATOM 507 N N . ASP A 1 70 ? 15.127 -8.841 -21.922 1.00 94.75 70 ASP A N 1
ATOM 508 C CA . ASP A 1 70 ? 15.561 -9.012 -20.531 1.00 94.75 70 ASP A CA 1
ATOM 509 C C . ASP A 1 70 ? 16.501 -7.892 -20.049 1.00 94.75 70 ASP A C 1
ATOM 511 O O . ASP A 1 70 ? 16.581 -7.634 -18.853 1.00 94.75 70 ASP A O 1
ATOM 515 N N . TYR A 1 71 ? 17.162 -7.184 -20.972 1.00 93.06 71 TYR A N 1
ATOM 516 C CA . TYR A 1 71 ? 18.057 -6.065 -20.666 1.00 93.06 71 TYR A CA 1
ATOM 517 C C . TYR A 1 71 ? 17.331 -4.721 -20.555 1.00 93.06 71 TYR A C 1
ATOM 519 O O . TYR A 1 71 ? 17.974 -3.699 -20.331 1.00 93.06 71 TYR A O 1
ATOM 527 N N . TYR A 1 72 ? 16.008 -4.675 -20.743 1.00 92.44 72 TYR A N 1
ATOM 528 C CA . TYR A 1 72 ? 15.266 -3.414 -20.745 1.00 92.44 72 TYR A CA 1
ATOM 529 C C . TYR A 1 72 ? 15.468 -2.616 -19.451 1.00 92.44 72 TYR A C 1
ATOM 531 O O . TYR A 1 72 ? 15.784 -1.433 -19.519 1.00 92.44 72 TYR A O 1
ATOM 539 N N . MET A 1 73 ? 15.331 -3.257 -18.287 1.00 88.44 73 MET A N 1
ATOM 540 C CA . MET A 1 73 ? 15.441 -2.572 -16.990 1.00 88.44 73 MET A CA 1
ATOM 541 C C . MET A 1 73 ? 16.852 -2.044 -16.720 1.00 88.44 73 MET A C 1
ATOM 543 O O . MET A 1 73 ? 16.999 -1.029 -16.050 1.00 88.44 73 MET A O 1
ATOM 547 N N . ASP A 1 74 ? 17.872 -2.705 -17.268 1.00 90.88 74 ASP A N 1
ATOM 548 C CA . ASP A 1 74 ? 19.271 -2.309 -17.102 1.00 90.88 74 ASP A CA 1
ATOM 549 C C . ASP A 1 74 ? 19.708 -1.249 -18.129 1.00 90.88 74 ASP A C 1
ATOM 551 O O . ASP A 1 74 ? 20.669 -0.517 -17.897 1.00 90.88 74 ASP A O 1
ATOM 555 N N . CYS A 1 75 ? 19.022 -1.172 -19.278 1.00 92.69 75 CYS A N 1
ATOM 556 C CA . CYS A 1 75 ? 19.467 -0.405 -20.444 1.00 92.69 75 CYS A CA 1
ATOM 557 C C . CYS A 1 75 ? 18.476 0.651 -20.953 1.00 92.69 75 CYS A C 1
ATOM 559 O O . CYS A 1 75 ? 18.796 1.347 -21.920 1.00 92.69 75 CYS A O 1
ATOM 561 N N . CYS A 1 76 ? 17.294 0.813 -20.348 1.00 90.25 76 CYS A N 1
ATOM 562 C CA . CYS A 1 76 ? 16.310 1.799 -20.808 1.00 90.25 76 CYS A CA 1
ATOM 563 C C . CYS A 1 76 ? 16.826 3.247 -20.726 1.00 90.25 76 CYS A C 1
ATOM 565 O O . CYS A 1 76 ? 16.408 4.083 -21.530 1.00 90.25 76 CYS A O 1
ATOM 567 N N . ASP A 1 77 ? 17.784 3.534 -19.837 1.00 89.38 77 ASP A N 1
ATOM 568 C CA . ASP A 1 77 ? 18.398 4.858 -19.687 1.00 89.38 77 ASP A CA 1
ATOM 569 C C . ASP A 1 77 ? 19.237 5.218 -20.916 1.00 89.38 77 ASP A C 1
ATOM 571 O O . ASP A 1 77 ? 19.259 6.368 -21.348 1.00 89.38 77 ASP A O 1
ATOM 575 N N . CYS A 1 78 ? 19.863 4.219 -21.549 1.00 89.88 78 CYS A N 1
ATOM 576 C CA . CYS A 1 78 ? 20.682 4.379 -22.753 1.00 89.88 78 CYS A CA 1
ATOM 577 C C . CYS A 1 78 ? 19.879 4.860 -23.970 1.00 89.88 78 CYS A C 1
ATOM 579 O O . CYS A 1 78 ? 20.452 5.351 -24.940 1.00 89.88 78 CYS A O 1
ATOM 581 N N . VAL A 1 79 ? 18.559 4.675 -23.936 1.00 88.06 79 VAL A N 1
ATOM 582 C CA . VAL A 1 79 ? 17.619 5.005 -25.016 1.00 88.06 79 VAL A CA 1
ATOM 583 C C . VAL A 1 79 ? 16.531 5.982 -24.556 1.00 88.06 79 VAL A C 1
ATOM 585 O O . VAL A 1 79 ? 15.569 6.219 -25.282 1.00 88.06 79 VAL A O 1
ATOM 588 N N . GLY A 1 80 ? 16.668 6.555 -23.353 1.00 84.00 80 GLY A N 1
ATOM 589 C CA . GLY A 1 80 ? 15.754 7.569 -22.822 1.00 84.00 80 GLY A CA 1
ATOM 590 C C . GLY A 1 80 ? 14.328 7.073 -22.558 1.00 84.00 80 GLY A C 1
ATOM 591 O O . GLY A 1 80 ? 13.388 7.859 -22.636 1.00 84.00 80 GLY A O 1
ATOM 592 N N . MET A 1 81 ? 14.153 5.777 -22.279 1.00 83.38 81 MET A N 1
ATOM 593 C CA . MET A 1 81 ? 12.837 5.154 -22.077 1.00 83.38 81 MET A CA 1
ATOM 594 C C . MET A 1 81 ? 12.541 4.756 -20.628 1.00 83.38 81 MET A C 1
ATOM 596 O O . MET A 1 81 ? 11.434 4.293 -20.347 1.00 83.38 81 MET A O 1
ATOM 600 N N . CYS A 1 82 ? 13.490 4.905 -19.698 1.00 85.81 82 CYS A N 1
ATOM 601 C CA . CYS A 1 82 ? 13.185 4.655 -18.293 1.00 85.81 82 CYS A CA 1
ATOM 602 C C . CYS A 1 82 ? 12.159 5.670 -17.772 1.00 85.81 82 CYS A C 1
ATOM 604 O O . CYS A 1 82 ? 12.110 6.830 -18.197 1.00 85.81 82 CYS A O 1
ATOM 606 N N . ALA A 1 83 ? 11.330 5.230 -16.824 1.00 80.12 83 ALA A N 1
ATOM 607 C CA . ALA A 1 83 ? 10.487 6.153 -16.082 1.00 80.12 83 ALA A CA 1
ATOM 608 C C . ALA A 1 83 ? 11.402 7.136 -15.334 1.00 80.12 83 ALA A C 1
ATOM 610 O O . ALA A 1 83 ? 12.294 6.684 -14.614 1.00 80.12 83 ALA A O 1
ATOM 611 N N . PRO A 1 84 ? 11.222 8.459 -15.500 1.00 71.94 84 PRO A N 1
ATOM 612 C CA . PRO A 1 84 ? 12.026 9.408 -14.754 1.00 71.94 84 PRO A CA 1
ATOM 613 C C . PRO A 1 84 ? 11.755 9.201 -13.260 1.00 71.94 84 PRO A C 1
ATOM 615 O O . PRO A 1 84 ? 10.584 9.034 -12.894 1.00 71.94 84 PRO A O 1
ATOM 618 N N . PRO A 1 85 ? 12.79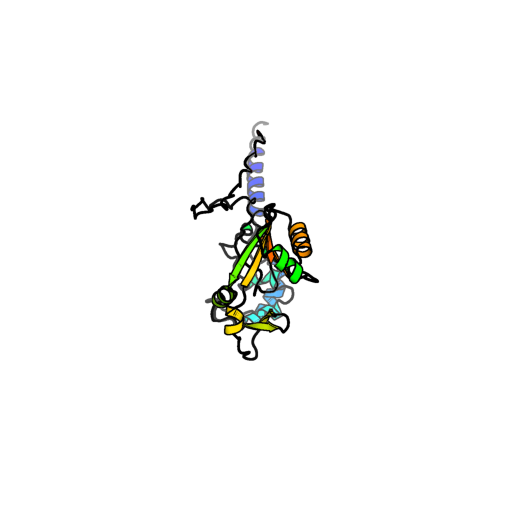2 9.228 -12.407 1.00 66.44 85 PRO A N 1
ATOM 619 C CA . PRO A 1 85 ? 12.586 9.187 -10.968 1.00 66.44 85 PRO A CA 1
ATOM 620 C C . PRO A 1 85 ? 11.672 10.351 -10.577 1.00 66.44 85 PRO A C 1
ATOM 622 O O . PRO A 1 85 ? 11.879 11.483 -11.028 1.00 66.44 85 PRO A O 1
ATOM 625 N N . ASP A 1 86 ? 10.628 10.085 -9.790 1.00 68.62 86 ASP A N 1
ATOM 626 C CA . ASP A 1 86 ? 9.766 11.157 -9.299 1.00 68.62 86 ASP A CA 1
ATOM 627 C C . ASP A 1 86 ? 10.550 11.928 -8.224 1.00 68.62 86 ASP A C 1
ATOM 629 O O . ASP A 1 86 ? 10.875 11.368 -7.175 1.00 68.62 86 ASP A O 1
ATOM 633 N N . PRO A 1 87 ? 10.874 13.217 -8.446 1.00 65.19 87 PRO A N 1
ATOM 634 C CA . PRO A 1 87 ? 11.664 14.002 -7.500 1.00 65.19 87 PRO A CA 1
ATOM 635 C C . PRO A 1 87 ? 10.963 14.194 -6.145 1.00 65.19 87 PRO A C 1
ATOM 637 O O . PRO A 1 87 ? 11.589 14.651 -5.192 1.00 65.19 87 PRO A O 1
ATOM 640 N N . ASN A 1 88 ? 9.671 13.860 -6.043 1.00 62.88 88 ASN A N 1
ATOM 641 C CA . ASN A 1 88 ? 8.892 13.899 -4.809 1.00 62.88 88 ASN A CA 1
ATOM 642 C C . ASN A 1 88 ? 8.664 12.511 -4.189 1.00 62.88 88 ASN A C 1
ATOM 644 O O . ASN A 1 88 ? 7.944 12.414 -3.182 1.00 62.88 88 ASN A O 1
ATOM 648 N N . GLU A 1 89 ? 9.243 11.448 -4.758 1.00 62.12 89 GLU A N 1
ATOM 649 C CA . GLU A 1 89 ? 9.113 10.083 -4.255 1.00 62.12 89 GLU A CA 1
ATOM 650 C C . GLU A 1 89 ? 9.841 9.944 -2.919 1.00 62.12 89 GLU A C 1
ATOM 652 O O . GLU A 1 89 ? 11.037 9.690 -2.813 1.00 62.12 89 GLU A O 1
ATOM 657 N N . ASN A 1 90 ? 9.083 10.152 -1.851 1.00 61.84 90 ASN A N 1
ATOM 658 C CA . ASN A 1 90 ? 9.546 9.935 -0.497 1.00 61.84 90 ASN A CA 1
ATOM 659 C C . ASN A 1 90 ? 9.150 8.517 -0.105 1.00 61.84 90 ASN A C 1
ATOM 661 O O . ASN A 1 90 ? 7.963 8.260 0.092 1.00 61.84 90 ASN A O 1
ATOM 665 N N . MET A 1 91 ? 10.124 7.617 0.062 1.00 56.81 91 MET A N 1
ATOM 666 C CA . MET A 1 91 ? 9.871 6.235 0.503 1.00 56.81 91 MET A CA 1
ATOM 667 C C . MET A 1 91 ? 9.023 6.193 1.788 1.00 56.81 91 MET A C 1
ATOM 669 O O . MET A 1 91 ? 8.140 5.350 1.924 1.00 56.81 91 MET A O 1
ATOM 673 N N . TYR A 1 92 ? 9.205 7.174 2.680 1.00 59.84 92 TYR A N 1
ATOM 674 C CA . TYR A 1 92 ? 8.406 7.363 3.895 1.00 59.84 92 TYR A CA 1
ATOM 675 C C . TYR A 1 92 ? 6.901 7.525 3.622 1.00 59.84 92 TYR A C 1
ATOM 677 O O . TYR A 1 92 ? 6.089 7.080 4.414 1.00 59.84 92 TYR A O 1
ATOM 685 N N . LYS A 1 93 ? 6.498 8.075 2.471 1.00 68.69 93 LYS A N 1
ATOM 686 C CA . LYS A 1 93 ? 5.083 8.259 2.093 1.00 68.69 93 LYS A CA 1
ATOM 687 C C . LYS A 1 93 ? 4.477 7.041 1.389 1.00 68.69 93 LYS A C 1
ATOM 689 O O . LYS A 1 93 ? 3.317 7.088 0.976 1.00 68.69 93 LYS A O 1
ATOM 694 N N . THR A 1 94 ? 5.243 5.964 1.224 1.00 83.88 94 THR A N 1
ATOM 695 C CA . THR A 1 94 ? 4.772 4.739 0.574 1.00 83.88 94 THR A CA 1
ATOM 696 C C . THR A 1 94 ? 4.179 3.755 1.588 1.00 83.88 94 THR A C 1
ATOM 698 O O . THR A 1 94 ? 4.325 3.882 2.807 1.00 83.88 94 THR A O 1
ATOM 701 N N . SER A 1 95 ? 3.428 2.778 1.085 1.00 91.69 95 SER A N 1
ATOM 702 C CA . SER A 1 95 ? 2.781 1.764 1.915 1.00 91.69 95 SER A CA 1
ATOM 703 C C . SER A 1 95 ? 2.768 0.419 1.208 1.00 91.69 95 SER A C 1
ATOM 705 O O . SER A 1 95 ? 2.494 0.362 0.009 1.00 91.69 95 SER A O 1
ATOM 707 N N . SER A 1 96 ? 2.960 -0.656 1.963 1.00 95.12 96 SER A N 1
ATOM 708 C CA . SER A 1 96 ? 2.739 -2.021 1.490 1.00 95.12 96 SER A CA 1
ATOM 709 C C . SER A 1 96 ? 1.265 -2.385 1.616 1.00 95.12 96 SER A C 1
ATOM 711 O O . SER A 1 96 ? 0.634 -2.094 2.631 1.00 95.12 96 SER A O 1
ATOM 713 N N . ILE A 1 97 ? 0.724 -3.036 0.593 1.00 95.69 97 ILE A N 1
ATOM 714 C CA . ILE A 1 97 ? -0.674 -3.463 0.516 1.00 95.69 97 ILE A CA 1
ATOM 715 C C . ILE A 1 97 ? -0.735 -4.942 0.141 1.00 95.69 97 ILE A C 1
ATOM 717 O O . ILE A 1 97 ? 0.099 -5.416 -0.630 1.00 95.69 97 ILE A O 1
ATOM 721 N N . GLU A 1 98 ? -1.698 -5.675 0.691 1.00 95.62 98 GLU A N 1
ATOM 722 C CA . GLU A 1 98 ? -1.895 -7.088 0.355 1.00 95.62 98 GLU A CA 1
ATOM 723 C C . GLU A 1 98 ? -3.337 -7.534 0.613 1.00 95.62 98 GLU A C 1
ATOM 725 O O . GLU A 1 98 ? -3.996 -7.073 1.555 1.00 95.62 98 GLU A O 1
ATOM 730 N N . ASP A 1 99 ? -3.788 -8.486 -0.199 1.00 96.31 99 ASP A N 1
ATOM 731 C CA . ASP A 1 99 ? -5.022 -9.236 0.006 1.00 96.31 99 ASP A CA 1
ATOM 732 C C . ASP A 1 99 ? -4.771 -10.393 0.968 1.00 96.31 99 ASP A C 1
ATOM 734 O O . ASP A 1 99 ? -3.843 -11.183 0.791 1.00 96.31 99 ASP A O 1
ATOM 738 N N . LEU A 1 100 ? -5.606 -10.512 1.997 1.00 96.44 100 LEU A N 1
ATOM 739 C CA . LEU A 1 100 ? -5.481 -11.584 2.974 1.00 96.44 100 LEU A CA 1
ATOM 740 C C . LEU A 1 100 ? -6.215 -12.836 2.490 1.00 96.44 100 LEU A C 1
ATOM 742 O O . LEU A 1 100 ? -7.343 -12.773 2.000 1.00 96.44 100 LEU A O 1
ATOM 746 N N . SER A 1 101 ? -5.580 -13.994 2.674 1.00 93.88 101 SER A N 1
ATOM 747 C CA . SER A 1 101 ? -6.229 -15.286 2.463 1.00 93.88 101 SER A CA 1
ATOM 748 C C . SER A 1 101 ? -7.236 -15.580 3.572 1.00 93.88 101 SER A C 1
ATOM 750 O O . SER A 1 101 ? -6.927 -15.410 4.756 1.00 93.88 101 SER A O 1
ATOM 752 N N . ASP A 1 102 ? -8.406 -16.073 3.162 1.00 92.06 102 ASP A N 1
ATOM 753 C CA . ASP A 1 102 ? -9.488 -16.546 4.032 1.00 92.06 102 ASP A CA 1
ATOM 754 C C . ASP A 1 102 ? -10.008 -15.482 5.018 1.00 92.06 102 ASP A C 1
ATOM 756 O O . ASP A 1 102 ? -9.944 -15.671 6.235 1.00 92.06 102 ASP A O 1
ATOM 760 N N . PRO A 1 103 ? -10.514 -14.336 4.523 1.00 94.19 103 PRO A N 1
ATOM 761 C CA . PRO A 1 103 ? -11.070 -13.313 5.395 1.00 94.19 103 PRO A CA 1
ATOM 762 C C . PRO A 1 103 ? -12.348 -13.794 6.085 1.00 94.19 103 PRO A C 1
ATOM 764 O O . PRO A 1 103 ? -13.089 -14.620 5.545 1.00 94.19 103 PRO A O 1
ATOM 767 N N . ILE A 1 104 ? -12.642 -13.213 7.250 1.00 97.31 104 ILE A N 1
ATOM 768 C CA . ILE A 1 104 ? -13.837 -13.502 8.053 1.00 97.31 104 ILE A CA 1
ATOM 769 C C . ILE A 1 104 ? -14.607 -12.183 8.230 1.00 97.31 104 ILE A C 1
ATOM 771 O O . ILE A 1 104 ? -14.481 -11.531 9.268 1.00 97.31 104 ILE A O 1
ATOM 775 N N . PRO A 1 105 ? -15.388 -11.748 7.220 1.00 95.00 105 PRO A N 1
ATOM 776 C CA . PRO A 1 105 ? -15.978 -10.408 7.203 1.00 95.00 105 PRO A CA 1
ATOM 777 C C . PRO A 1 105 ? -16.913 -10.147 8.382 1.00 95.00 105 PRO A C 1
ATOM 779 O O . PRO A 1 105 ? -16.935 -9.046 8.915 1.00 95.00 105 PRO A O 1
ATOM 782 N N . GLU A 1 106 ? -17.651 -11.166 8.824 1.00 96.25 106 GLU A N 1
ATOM 783 C CA . GLU A 1 106 ? -18.547 -11.063 9.980 1.00 96.25 106 GLU A CA 1
ATOM 784 C C . GLU A 1 106 ? -17.783 -10.726 11.266 1.00 96.25 106 GLU A C 1
ATOM 786 O O . GLU A 1 106 ? -18.202 -9.843 12.011 1.00 96.25 106 GLU A O 1
ATOM 791 N N . LEU A 1 107 ? -16.625 -11.360 11.492 1.00 97.31 107 LEU A N 1
ATOM 792 C CA . LEU A 1 107 ? -15.766 -11.058 12.637 1.00 97.31 107 LEU A CA 1
ATOM 793 C C . LEU A 1 107 ? -15.251 -9.620 12.566 1.00 97.31 107 LEU A C 1
ATOM 795 O O . LEU A 1 107 ? -15.325 -8.890 13.551 1.00 97.31 107 LEU A O 1
ATOM 799 N N . PHE A 1 108 ? -14.768 -9.204 11.394 1.00 97.75 108 PHE A N 1
ATOM 800 C CA . PHE A 1 108 ? -14.273 -7.845 11.203 1.00 97.75 108 PHE A CA 1
ATOM 801 C C . PHE A 1 108 ? -15.367 -6.805 11.457 1.00 97.75 108 PHE A C 1
ATOM 803 O O . PHE A 1 108 ? -15.127 -5.822 12.155 1.00 97.75 108 PHE A O 1
ATOM 810 N N . ASN A 1 109 ? -16.575 -7.042 10.943 1.00 95.94 109 ASN A N 1
ATOM 811 C CA . ASN A 1 109 ? -17.713 -6.146 11.120 1.00 95.94 109 ASN A CA 1
ATOM 812 C C . ASN A 1 109 ? -18.086 -6.008 12.601 1.00 95.94 109 ASN A C 1
ATOM 814 O O . ASN A 1 109 ? -18.203 -4.889 13.087 1.00 95.94 109 ASN A O 1
ATOM 818 N N . VAL A 1 110 ? -18.189 -7.119 13.340 1.00 96.81 110 VAL A N 1
ATOM 819 C CA . VAL A 1 110 ? -18.497 -7.087 14.781 1.00 96.81 110 VAL A CA 1
ATOM 820 C C . VAL A 1 110 ? -17.409 -6.352 15.571 1.00 96.81 110 VAL A C 1
ATOM 822 O O . VAL A 1 110 ? -17.722 -5.535 16.430 1.00 96.81 110 VAL A O 1
ATOM 825 N N . LEU A 1 111 ? -16.128 -6.577 15.258 1.00 97.00 111 LEU A N 1
ATOM 826 C CA . LEU A 1 111 ? -15.007 -5.920 15.948 1.00 97.00 111 LEU A CA 1
ATOM 827 C C . LEU A 1 111 ? -14.867 -4.420 15.642 1.00 97.00 111 LEU A C 1
ATOM 829 O O . LEU A 1 111 ? -14.122 -3.726 16.335 1.00 97.00 111 LEU A O 1
ATOM 833 N N . THR A 1 112 ? -15.507 -3.926 14.584 1.00 96.88 112 THR A N 1
ATOM 834 C CA . THR A 1 112 ? -15.362 -2.535 14.123 1.00 96.88 112 THR A CA 1
ATOM 835 C C . THR A 1 112 ? -16.646 -1.717 14.213 1.00 96.88 112 THR A C 1
ATOM 837 O O . THR A 1 112 ? -16.598 -0.512 13.956 1.00 96.88 112 THR A O 1
ATOM 840 N N . GLN A 1 113 ? -17.757 -2.345 14.610 1.00 95.12 113 GLN A N 1
ATOM 841 C CA . GLN A 1 113 ? -19.059 -1.706 14.789 1.00 95.12 113 GLN A CA 1
ATOM 842 C C . GLN A 1 113 ? -19.061 -0.692 15.938 1.00 95.12 113 GLN A C 1
ATOM 844 O O . GLN A 1 113 ? -19.662 0.373 15.810 1.00 95.12 113 GLN A O 1
ATOM 849 N N . GLU A 1 114 ? -18.367 -1.008 17.030 1.00 94.25 114 GLU A N 1
ATOM 850 C CA . GLU A 1 114 ? -18.229 -0.146 18.203 1.00 94.25 114 GLU A CA 1
ATOM 851 C C . GLU A 1 114 ? -16.748 0.154 18.489 1.00 94.25 114 GLU A C 1
ATOM 853 O O . GLU A 1 114 ? -15.871 -0.624 18.091 1.00 94.25 114 GLU A O 1
ATOM 858 N N . PRO A 1 115 ? -16.435 1.275 19.167 1.00 93.88 115 PRO A N 1
ATOM 859 C CA . PRO A 1 115 ? -15.071 1.574 19.588 1.00 93.88 115 PRO A CA 1
ATOM 860 C C . PRO A 1 115 ? -14.499 0.472 20.490 1.00 93.88 115 PRO A C 1
ATOM 862 O O . PRO A 1 115 ? -15.152 0.021 21.430 1.00 93.88 115 PRO A O 1
ATOM 865 N N . ASP A 1 116 ? -13.248 0.067 20.250 1.00 94.38 116 ASP A N 1
ATOM 866 C CA . ASP A 1 116 ? -12.573 -0.887 21.133 1.00 94.38 116 ASP A CA 1
ATOM 867 C C . ASP A 1 116 ? -12.352 -0.255 22.513 1.00 94.38 116 ASP A C 1
ATOM 869 O O . ASP A 1 116 ? -11.633 0.737 22.640 1.00 94.38 116 ASP A O 1
ATOM 873 N N . ALA A 1 117 ? -12.915 -0.863 23.559 1.00 93.88 117 ALA A N 1
ATOM 874 C CA . ALA A 1 117 ? -12.851 -0.351 24.932 1.00 93.88 117 ALA A CA 1
ATOM 875 C C . ALA A 1 117 ? -11.416 -0.170 25.466 1.00 93.88 117 ALA A C 1
ATOM 877 O O . ALA A 1 117 ? -11.177 0.620 26.376 1.00 93.88 117 ALA A O 1
ATOM 878 N N . LEU A 1 118 ? -10.449 -0.905 24.906 1.00 95.19 118 LEU A N 1
ATOM 879 C CA . LEU A 1 118 ? -9.035 -0.833 25.279 1.00 95.19 118 LEU A CA 1
ATOM 880 C C . LEU A 1 118 ? -8.208 0.044 24.329 1.00 95.19 118 LEU A C 1
ATOM 882 O O . L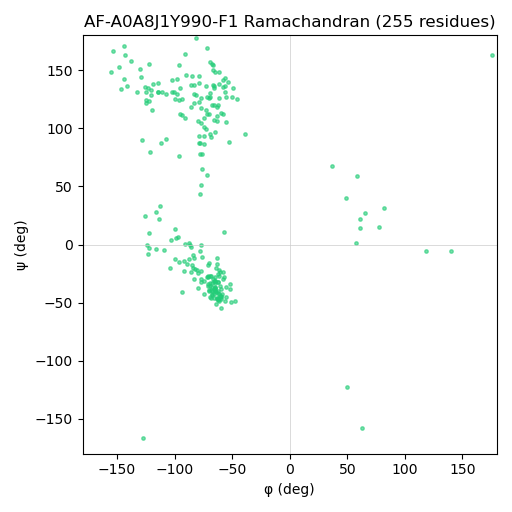EU A 1 118 ? -6.980 0.092 24.459 1.00 95.19 118 LEU A O 1
ATOM 886 N N . PHE A 1 119 ? -8.848 0.716 23.368 1.00 93.88 119 PHE A N 1
ATOM 887 C CA . PHE A 1 119 ? -8.202 1.528 22.340 1.00 93.88 119 PHE A CA 1
ATOM 888 C C . PHE A 1 119 ? -7.041 0.789 21.658 1.00 93.88 119 PHE A C 1
ATOM 890 O O . PHE A 1 119 ? -5.972 1.361 21.417 1.00 93.88 119 PHE A O 1
ATOM 897 N N . ARG A 1 120 ? -7.204 -0.508 21.376 1.00 95.88 120 ARG A N 1
ATOM 898 C CA . ARG A 1 120 ? -6.217 -1.326 20.648 1.00 95.88 120 ARG A CA 1
ATOM 899 C C . ARG A 1 120 ? -6.221 -1.005 19.158 1.00 95.88 120 ARG A C 1
ATOM 901 O O . ARG A 1 120 ? -5.167 -1.070 18.525 1.00 95.88 120 ARG A O 1
ATOM 908 N N . TRP A 1 121 ? -7.379 -0.623 18.631 1.00 97.81 121 TRP A N 1
ATOM 909 C CA . TRP A 1 121 ? -7.560 -0.081 17.290 1.00 97.81 121 TRP A CA 1
ATOM 910 C C . TRP A 1 121 ? -8.633 1.012 17.288 1.00 97.81 121 TRP A C 1
ATOM 912 O O . TRP A 1 121 ? -9.425 1.119 18.220 1.00 97.81 121 TRP A O 1
ATOM 922 N N . THR A 1 122 ? -8.658 1.814 16.226 1.00 97.62 122 THR A N 1
ATOM 923 C CA . THR A 1 122 ? -9.700 2.813 15.945 1.00 97.62 122 THR A CA 1
ATOM 924 C C . THR A 1 122 ? -10.323 2.514 14.586 1.00 97.62 122 THR A C 1
ATOM 926 O O . THR A 1 122 ? -9.598 2.416 13.591 1.00 97.62 122 THR A O 1
ATOM 929 N N . SER A 1 123 ? -11.645 2.326 14.537 1.00 97.00 123 SER A N 1
ATOM 930 C CA . SER A 1 123 ? -12.376 2.086 13.290 1.00 97.00 123 SER A CA 1
ATOM 931 C C . SER A 1 123 ? -12.863 3.389 12.651 1.00 97.00 123 SER A C 1
ATOM 933 O O . SER A 1 123 ? -13.214 4.348 13.332 1.00 97.00 123 SER A O 1
ATOM 935 N N . TYR A 1 124 ? -12.882 3.421 11.319 1.00 95.25 124 TYR A N 1
ATOM 936 C CA . TYR A 1 124 ? -13.446 4.505 10.519 1.00 95.25 124 TYR A CA 1
ATOM 937 C C . TYR A 1 124 ? -14.325 3.906 9.430 1.00 95.25 124 TYR A C 1
ATOM 939 O O . TYR A 1 124 ? -13.871 3.026 8.697 1.00 95.25 124 TYR A O 1
ATOM 947 N N . SER A 1 125 ? -15.537 4.437 9.289 1.00 93.56 125 SER A N 1
ATOM 948 C CA . SER A 1 125 ? -16.491 4.056 8.249 1.00 93.56 125 SER A CA 1
ATOM 949 C C . SER A 1 125 ? -16.844 5.275 7.405 1.00 93.56 125 SER A C 1
ATOM 951 O O . SER A 1 125 ? -17.094 6.345 7.955 1.00 93.56 125 SER A O 1
ATOM 953 N N . TYR A 1 126 ? -16.815 5.137 6.083 1.00 89.94 126 TYR A N 1
ATOM 954 C CA . TYR A 1 126 ? -17.105 6.225 5.144 1.00 89.94 126 TYR A CA 1
ATOM 955 C C . TYR A 1 126 ? -17.757 5.682 3.861 1.00 89.94 126 TYR A C 1
ATOM 957 O O . TYR A 1 126 ? -17.536 4.510 3.533 1.00 89.94 126 TYR A O 1
ATOM 965 N N . PRO A 1 127 ? -18.569 6.484 3.149 1.00 87.19 127 PRO A N 1
ATOM 966 C CA . PRO A 1 127 ? -19.321 6.007 1.994 1.00 87.19 127 PRO A CA 1
ATOM 967 C C . PRO A 1 127 ? -18.394 5.621 0.838 1.00 87.19 127 PRO A C 1
ATOM 969 O O . PRO A 1 127 ? -17.439 6.324 0.506 1.00 87.19 127 PRO A O 1
ATOM 972 N N . VAL A 1 128 ? -18.688 4.492 0.192 1.00 79.62 128 VAL A N 1
ATOM 973 C CA . VAL A 1 128 ? -17.829 3.913 -0.853 1.00 79.62 128 VAL A CA 1
ATOM 974 C C . VAL A 1 128 ? -17.790 4.767 -2.131 1.00 79.62 128 VAL A C 1
ATOM 976 O O . VAL A 1 128 ? -16.793 4.750 -2.858 1.00 79.62 128 VAL A O 1
ATOM 979 N N . HIS A 1 129 ? -18.840 5.545 -2.414 1.00 69.06 129 HIS A N 1
ATOM 980 C CA . HIS A 1 129 ? -18.897 6.385 -3.614 1.00 69.06 129 HIS A CA 1
ATOM 981 C C . HIS A 1 129 ? -17.785 7.448 -3.655 1.00 69.06 129 HIS A C 1
ATOM 983 O O . HIS A 1 129 ? -17.380 7.852 -4.744 1.00 69.06 129 HIS A O 1
ATOM 989 N N . GLU A 1 130 ? -17.273 7.900 -2.500 1.00 63.50 130 GLU A N 1
ATOM 990 C CA . GLU A 1 130 ? -16.189 8.887 -2.442 1.00 63.50 130 GLU A CA 1
ATOM 991 C C . GLU A 1 130 ? -14.938 8.331 -3.122 1.00 63.50 130 GLU A C 1
ATOM 993 O O . GLU A 1 130 ? -14.402 8.966 -4.029 1.00 63.50 130 GLU A O 1
ATOM 998 N N . ASP A 1 131 ? -14.544 7.098 -2.786 1.00 57.81 131 ASP A N 1
ATOM 999 C CA . ASP A 1 131 ? -13.386 6.434 -3.390 1.00 57.81 131 ASP A CA 1
ATOM 1000 C C . ASP A 1 131 ? -13.548 6.290 -4.910 1.00 57.81 131 ASP A C 1
ATOM 1002 O O . ASP A 1 131 ? -12.581 6.494 -5.641 1.00 57.81 131 ASP A O 1
ATOM 1006 N N . VAL A 1 132 ? -14.762 6.003 -5.402 1.00 62.38 132 VAL A N 1
ATOM 1007 C CA . VAL A 1 132 ? -15.047 5.858 -6.843 1.00 62.38 132 VAL A CA 1
ATOM 1008 C C . VAL A 1 132 ? -14.920 7.184 -7.601 1.00 62.38 132 VAL A C 1
ATOM 1010 O O . VAL A 1 132 ? -14.356 7.203 -8.694 1.00 62.38 132 VAL A O 1
ATOM 1013 N N . LEU A 1 133 ? -15.373 8.295 -7.013 1.00 59.91 133 LEU A N 1
ATOM 1014 C CA . LEU A 1 133 ? -15.287 9.633 -7.613 1.00 59.91 133 LEU A CA 1
ATOM 1015 C C . LEU A 1 133 ? -13.848 10.180 -7.658 1.00 59.91 133 LEU A C 1
ATOM 1017 O O . LEU A 1 133 ? -13.519 10.969 -8.544 1.00 59.91 133 LEU A O 1
ATOM 1021 N N . PHE A 1 134 ? -12.972 9.753 -6.740 1.00 55.59 134 PHE A N 1
ATOM 1022 C CA . PHE A 1 134 ? -11.553 10.140 -6.738 1.00 55.59 134 PHE A CA 1
ATOM 1023 C C . PHE A 1 134 ? -10.705 9.415 -7.791 1.00 55.59 134 PHE A C 1
ATOM 1025 O O . PHE A 1 134 ? -9.554 9.805 -8.026 1.00 55.59 134 PHE A O 1
ATOM 1032 N N . PHE A 1 135 ? -11.230 8.381 -8.454 1.00 58.19 135 PHE A N 1
ATOM 1033 C CA . PHE A 1 135 ? -10.555 7.832 -9.622 1.00 58.19 135 PHE A CA 1
ATOM 1034 C C . PHE A 1 135 ? -10.796 8.749 -10.820 1.00 58.19 135 PHE A C 1
ATOM 1036 O O . PHE A 1 135 ? -11.924 8.955 -11.260 1.00 58.19 135 PHE A O 1
ATOM 1043 N N . LYS A 1 136 ? -9.706 9.319 -11.342 1.00 45.56 136 LYS A N 1
ATOM 1044 C CA . LYS A 1 136 ? -9.742 10.264 -12.461 1.00 45.56 136 LYS A CA 1
ATOM 1045 C C . LYS A 1 136 ? -10.586 9.710 -13.627 1.00 45.56 136 LYS A C 1
ATOM 1047 O O . LYS A 1 136 ? -10.363 8.560 -14.021 1.00 45.56 136 LYS A O 1
ATOM 1052 N N . PRO A 1 137 ? -11.480 10.517 -14.230 1.00 40.56 137 PRO A N 1
ATOM 1053 C CA . PRO A 1 137 ? -12.140 10.148 -15.477 1.00 40.56 137 PRO A CA 1
ATOM 1054 C C . PRO A 1 137 ? -11.056 9.939 -16.545 1.00 40.56 137 PRO A C 1
ATOM 1056 O O . PRO A 1 137 ? -10.322 10.868 -16.877 1.00 40.56 137 PRO A O 1
ATOM 1059 N N . GLY A 1 138 ? -10.891 8.694 -17.001 1.00 47.91 138 GLY A N 1
ATOM 1060 C CA . GLY A 1 138 ? -9.817 8.282 -17.916 1.00 47.91 138 GLY A CA 1
ATOM 1061 C C . GLY A 1 138 ? -9.188 6.913 -17.624 1.00 47.91 138 GLY A C 1
ATOM 1062 O O . GLY A 1 138 ? -8.356 6.465 -18.403 1.00 47.91 138 G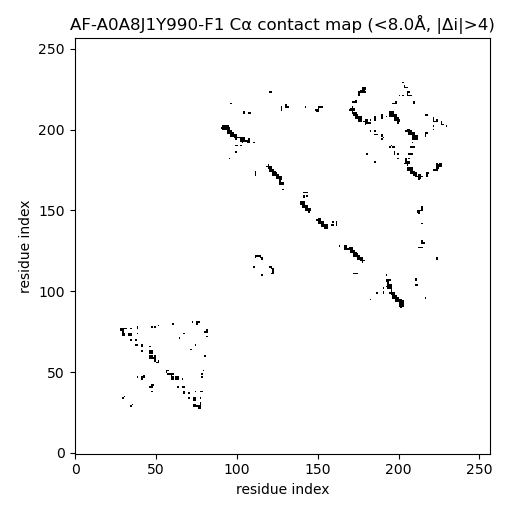LY A O 1
ATOM 1063 N N . MET A 1 139 ? -9.559 6.236 -16.528 1.00 50.19 139 MET A N 1
ATOM 1064 C CA . MET A 1 139 ? -9.196 4.831 -16.293 1.00 50.19 139 MET A CA 1
ATOM 1065 C C . MET A 1 139 ? -10.354 3.887 -16.653 1.00 50.19 139 MET A C 1
ATOM 1067 O O . MET A 1 139 ? -11.438 4.003 -16.087 1.00 50.19 139 MET A O 1
ATOM 1071 N N . ASP A 1 140 ? -10.091 2.905 -17.520 1.00 53.03 140 ASP A N 1
ATOM 1072 C CA . ASP A 1 140 ? -11.030 1.865 -17.978 1.00 53.03 140 ASP A CA 1
ATOM 1073 C C . ASP A 1 140 ? -11.357 0.819 -16.892 1.00 53.03 140 ASP A C 1
ATOM 1075 O O . ASP A 1 140 ? -11.076 -0.375 -17.049 1.00 53.03 140 ASP A O 1
ATOM 1079 N N . PHE A 1 141 ? -11.914 1.219 -15.748 1.00 56.53 141 PHE A N 1
ATOM 1080 C CA . PHE A 1 141 ? -12.359 0.259 -14.736 1.00 56.53 141 PHE A CA 1
ATOM 1081 C C . PHE A 1 141 ? -13.820 0.462 -14.341 1.00 56.53 141 PHE A C 1
ATOM 1083 O O . PHE A 1 141 ? -14.277 1.574 -14.098 1.00 56.53 141 PHE A O 1
ATOM 1090 N N . ALA A 1 142 ? -14.528 -0.657 -14.252 1.00 58.41 142 ALA A N 1
ATOM 1091 C CA . ALA A 1 142 ? -15.814 -0.784 -13.599 1.00 58.41 142 ALA A CA 1
ATOM 1092 C C . ALA A 1 142 ? -15.597 -1.308 -12.181 1.00 58.41 142 ALA A C 1
ATOM 1094 O O . ALA A 1 142 ? -14.643 -2.035 -11.894 1.00 58.41 142 ALA A O 1
ATOM 1095 N N . VAL A 1 143 ? -16.533 -0.994 -11.302 1.00 65.31 143 VAL A N 1
ATOM 1096 C CA . VAL A 1 143 ? -16.656 -1.631 -9.996 1.00 65.31 143 VAL A CA 1
ATOM 1097 C C . VAL A 1 143 ? -17.879 -2.543 -10.046 1.00 65.31 143 VAL A C 1
ATOM 1099 O O . VAL A 1 143 ? -18.951 -2.131 -10.476 1.00 65.31 143 VAL A O 1
ATOM 1102 N N . THR A 1 144 ? -17.741 -3.800 -9.643 1.00 65.88 144 THR A N 1
ATOM 1103 C CA . THR A 1 144 ? -18.870 -4.736 -9.574 1.00 65.88 144 THR A CA 1
ATOM 1104 C C . THR A 1 144 ? -19.074 -5.200 -8.146 1.00 65.88 144 THR A C 1
ATOM 1106 O O . THR A 1 144 ? -18.108 -5.519 -7.454 1.00 65.88 144 THR A O 1
ATOM 1109 N N . VAL A 1 145 ? -20.334 -5.279 -7.728 1.00 67.56 145 VAL A N 1
ATOM 1110 C CA . VAL A 1 145 ? -20.735 -5.857 -6.446 1.00 67.56 145 VAL A CA 1
ATOM 1111 C C . VAL A 1 145 ? -21.149 -7.307 -6.681 1.00 67.56 145 VAL A C 1
ATOM 1113 O O . VAL A 1 145 ? -22.042 -7.563 -7.491 1.00 67.56 145 VAL A O 1
ATOM 1116 N N . ASP A 1 146 ? -20.539 -8.257 -5.977 1.00 70.94 146 ASP A N 1
ATOM 1117 C CA . ASP A 1 146 ? -20.944 -9.662 -6.068 1.00 70.94 146 ASP A CA 1
ATOM 1118 C C . ASP A 1 146 ? -22.169 -10.000 -5.188 1.00 70.94 146 ASP A C 1
ATOM 1120 O O . ASP A 1 146 ? -22.717 -9.169 -4.456 1.00 70.94 146 ASP A O 1
ATOM 1124 N N . LYS A 1 147 ? -22.628 -11.257 -5.258 1.00 65.69 147 LYS A N 1
ATOM 1125 C CA . LYS A 1 147 ? -23.766 -11.753 -4.458 1.00 65.69 147 LYS A CA 1
ATOM 1126 C C . LYS A 1 147 ? -23.507 -11.733 -2.942 1.00 65.69 147 LYS A C 1
ATOM 1128 O O . LYS A 1 147 ? -24.462 -11.829 -2.182 1.00 65.69 147 LYS A O 1
ATOM 1133 N N . GLN A 1 148 ? -22.250 -11.621 -2.515 1.00 64.56 148 GLN A N 1
ATOM 1134 C CA . GLN A 1 148 ? -21.806 -11.536 -1.120 1.00 64.56 148 GLN A CA 1
ATOM 1135 C C . GLN A 1 148 ? -21.514 -10.087 -0.699 1.00 64.56 148 GLN A C 1
ATOM 1137 O O . GLN A 1 148 ? -20.906 -9.862 0.344 1.00 64.56 148 GLN A O 1
ATOM 1142 N N . ASN A 1 149 ? -21.940 -9.105 -1.502 1.00 67.06 149 ASN A N 1
ATOM 1143 C CA . ASN A 1 149 ? -21.707 -7.684 -1.267 1.00 67.06 149 ASN A CA 1
ATOM 1144 C C . ASN A 1 149 ? -20.218 -7.295 -1.225 1.00 67.06 149 ASN A C 1
ATOM 1146 O O . ASN A 1 149 ? -19.862 -6.268 -0.649 1.00 67.06 149 ASN A O 1
ATOM 1150 N N . LYS A 1 150 ? -19.341 -8.106 -1.830 1.00 68.19 150 LYS A N 1
ATOM 1151 C CA . LYS A 1 150 ? -17.927 -7.762 -1.988 1.00 68.19 150 LYS A CA 1
ATOM 1152 C C . LYS A 1 150 ? -17.743 -6.924 -3.232 1.00 68.19 150 LYS A C 1
ATOM 1154 O O . LYS A 1 150 ? -18.403 -7.140 -4.255 1.00 68.19 150 LYS A O 1
ATOM 1159 N N . LEU A 1 151 ? -16.802 -5.999 -3.134 1.00 71.88 151 LEU A N 1
ATOM 1160 C CA . LEU A 1 151 ? -16.493 -5.088 -4.208 1.00 71.88 151 LEU A CA 1
ATOM 1161 C C . LEU A 1 151 ? -15.283 -5.567 -5.008 1.00 71.88 151 LEU A C 1
ATOM 1163 O O . LEU A 1 151 ? -14.230 -5.868 -4.448 1.00 71.88 151 LEU A O 1
ATOM 1167 N N . HIS A 1 152 ? -15.439 -5.623 -6.329 1.00 68.12 152 HIS A N 1
ATOM 1168 C CA . HIS A 1 152 ? -14.390 -6.049 -7.252 1.00 68.12 152 HIS A CA 1
ATOM 1169 C C . HIS A 1 152 ? -14.111 -4.963 -8.282 1.00 68.12 152 HIS A C 1
ATOM 1171 O O . HIS A 1 152 ? -15.036 -4.411 -8.880 1.00 68.12 152 HIS A O 1
ATOM 1177 N N . LYS A 1 153 ? -12.826 -4.688 -8.521 1.00 68.62 153 LYS A N 1
ATOM 1178 C CA . LYS A 1 153 ? -12.372 -3.824 -9.612 1.00 68.62 153 LYS A CA 1
ATOM 1179 C C . LYS A 1 153 ? -12.242 -4.660 -10.882 1.00 68.62 153 LYS A C 1
ATOM 1181 O O . LYS A 1 153 ? -11.442 -5.590 -10.930 1.00 68.62 153 LYS A O 1
ATOM 1186 N N . VAL A 1 154 ? -13.012 -4.330 -11.910 1.00 65.50 154 VAL A N 1
ATOM 1187 C CA . VAL A 1 154 ? -13.020 -5.032 -13.198 1.00 65.50 154 VAL A CA 1
ATOM 1188 C C . VAL A 1 154 ? -12.503 -4.083 -14.270 1.00 65.50 154 VAL A C 1
ATOM 1190 O O . VAL A 1 154 ? -12.940 -2.942 -14.357 1.00 65.50 154 VAL A O 1
ATOM 1193 N N . ARG A 1 155 ? -11.553 -4.526 -15.094 1.00 54.00 155 ARG A N 1
ATOM 1194 C CA . ARG A 1 155 ? -11.063 -3.739 -16.235 1.00 54.00 155 ARG A CA 1
ATOM 1195 C C . ARG A 1 155 ? -12.108 -3.821 -17.359 1.00 54.00 155 ARG A C 1
ATOM 1197 O O . ARG A 1 155 ? -12.526 -4.925 -17.711 1.00 54.00 155 ARG A O 1
ATOM 1204 N N . HIS A 1 156 ? -12.584 -2.692 -17.884 1.00 52.84 156 HIS A N 1
ATOM 1205 C CA . HIS A 1 156 ? -13.619 -2.700 -18.921 1.00 52.84 156 HIS A CA 1
ATOM 1206 C C . HIS A 1 156 ? -13.072 -3.259 -20.244 1.00 52.84 156 HIS A C 1
ATOM 1208 O O . HIS A 1 156 ? -12.109 -2.744 -20.799 1.00 52.84 156 HIS A O 1
ATOM 1214 N N . HIS A 1 157 ? -13.766 -4.260 -20.789 1.00 45.12 157 HIS A N 1
ATOM 1215 C CA . HIS A 1 157 ? -13.956 -4.404 -22.240 1.00 45.12 157 HIS A CA 1
ATOM 1216 C C . HIS A 1 157 ? -15.452 -4.430 -22.622 1.00 45.12 157 HIS A C 1
ATOM 1218 O O . HIS A 1 157 ? -15.804 -4.463 -23.798 1.00 45.12 157 HIS A O 1
ATOM 1224 N N . HIS A 1 158 ? -16.351 -4.389 -21.631 1.00 42.44 158 HIS A N 1
ATOM 1225 C CA . HIS A 1 158 ? -17.790 -4.262 -21.822 1.00 42.44 158 HIS A CA 1
ATOM 1226 C C . HIS A 1 158 ? -18.386 -3.461 -20.667 1.00 42.44 158 HIS A C 1
ATOM 1228 O O . HIS A 1 158 ? -18.044 -3.670 -19.503 1.00 42.44 158 HIS A O 1
ATOM 1234 N N . GLN A 1 159 ? -19.242 -2.509 -21.012 1.00 47.53 159 GLN A N 1
ATOM 1235 C CA . GLN A 1 159 ? -19.917 -1.588 -20.111 1.00 47.53 159 GLN A CA 1
ATOM 1236 C C . GLN A 1 159 ? -20.866 -2.355 -19.178 1.00 47.53 159 GLN A C 1
ATOM 1238 O O . GLN A 1 159 ? -21.977 -2.712 -19.556 1.00 47.53 159 GLN A O 1
ATOM 1243 N N . THR A 1 160 ? -20.419 -2.661 -17.962 1.00 50.38 160 THR A N 1
ATOM 1244 C CA . THR A 1 160 ? -21.302 -3.099 -16.878 1.00 50.38 160 THR A CA 1
ATOM 1245 C C . THR A 1 160 ? -21.896 -1.864 -16.219 1.00 50.38 160 THR A C 1
ATOM 1247 O O . THR A 1 160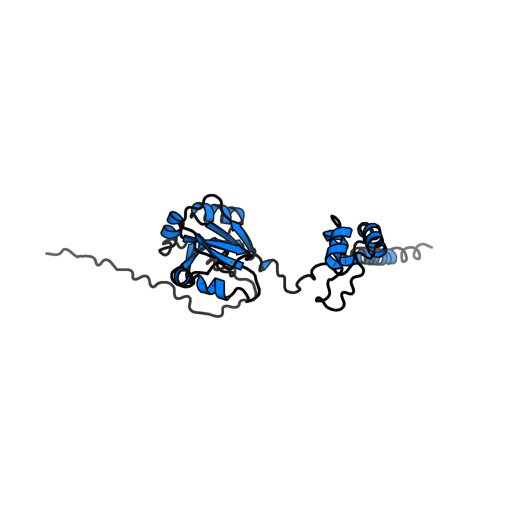 ? -21.145 -1.017 -15.737 1.00 50.38 160 THR A O 1
ATOM 1250 N N . ASN A 1 161 ? -23.228 -1.761 -16.199 1.00 50.00 161 ASN A N 1
ATOM 1251 C CA . ASN A 1 161 ? -23.942 -0.757 -15.414 1.00 50.00 161 ASN A CA 1
ATOM 1252 C C . ASN A 1 161 ? -23.501 -0.871 -13.949 1.00 50.00 161 ASN A C 1
ATOM 1254 O O . ASN A 1 161 ? -23.864 -1.814 -13.247 1.00 50.00 161 ASN A O 1
ATOM 1258 N N . LEU A 1 162 ? -22.676 0.079 -13.518 1.00 55.38 162 LEU A N 1
ATOM 1259 C CA . LEU A 1 162 ? -22.433 0.364 -12.115 1.00 55.38 162 LEU A CA 1
ATOM 1260 C C . LEU A 1 162 ? -23.785 0.696 -11.489 1.00 55.38 162 LEU A C 1
ATOM 1262 O O . LEU A 1 162 ? -24.388 1.710 -11.835 1.00 55.38 162 LEU A O 1
ATOM 1266 N N . ASN A 1 163 ? -24.278 -0.157 -10.594 1.00 59.47 163 ASN A N 1
ATOM 1267 C CA . ASN A 1 163 ? -25.470 0.161 -9.816 1.00 59.47 163 ASN A CA 1
ATOM 1268 C C . ASN A 1 163 ? -25.055 1.149 -8.717 1.00 59.47 163 ASN A C 1
ATOM 1270 O O . ASN A 1 163 ? -24.814 0.749 -7.580 1.00 59.47 163 ASN A O 1
ATOM 1274 N N . PHE A 1 164 ? -24.888 2.421 -9.096 1.00 60.97 164 PHE A N 1
ATOM 1275 C CA . PHE A 1 164 ? -24.482 3.514 -8.206 1.00 60.97 164 PHE A CA 1
ATOM 1276 C C . PHE A 1 164 ? -25.369 3.590 -6.958 1.00 60.97 164 PHE A C 1
ATOM 1278 O O . PHE A 1 164 ? -24.840 3.717 -5.861 1.00 60.97 164 PHE A O 1
ATOM 1285 N N . GLU A 1 165 ? -26.674 3.345 -7.106 1.00 61.62 165 GLU A N 1
ATOM 1286 C CA . GLU A 1 165 ? -27.635 3.266 -5.995 1.00 61.62 165 GLU A CA 1
ATOM 1287 C C . GLU A 1 165 ? -27.225 2.237 -4.925 1.00 61.62 165 GLU A C 1
ATOM 1289 O O . GLU A 1 165 ? -27.370 2.475 -3.736 1.00 61.62 165 GLU A O 1
ATOM 1294 N N . LYS A 1 166 ? -26.636 1.097 -5.319 1.00 64.31 166 LYS A N 1
ATOM 1295 C CA . LYS A 1 166 ? -26.181 0.071 -4.362 1.00 64.31 166 LYS A CA 1
ATOM 1296 C C . LYS A 1 166 ? -24.864 0.455 -3.680 1.00 64.31 166 LYS A C 1
ATOM 1298 O O . LYS A 1 166 ? -24.534 -0.092 -2.633 1.00 64.31 166 LYS A O 1
ATOM 1303 N N . LEU A 1 167 ? -24.077 1.329 -4.301 1.00 65.19 167 LEU A N 1
ATOM 1304 C CA . LEU A 1 167 ? -22.797 1.792 -3.775 1.00 65.19 167 LEU A CA 1
ATOM 1305 C C . LEU A 1 167 ? -22.979 2.933 -2.763 1.00 65.19 167 LEU A C 1
ATOM 1307 O O . LEU A 1 167 ? -22.174 3.053 -1.843 1.00 65.19 167 LEU A O 1
ATOM 1311 N N . GLU A 1 168 ? -24.032 3.738 -2.930 1.00 67.00 168 GLU A N 1
ATOM 1312 C CA . GLU A 1 168 ? -24.418 4.814 -2.008 1.00 67.00 168 GLU A CA 1
ATOM 1313 C C . GLU A 1 168 ? -24.778 4.284 -0.612 1.00 67.00 168 GLU A C 1
ATOM 1315 O O . GLU A 1 168 ? -24.438 4.918 0.383 1.00 67.00 168 GLU A O 1
ATOM 1320 N N . ASP A 1 169 ? -25.345 3.078 -0.528 1.00 73.56 169 ASP A N 1
ATOM 1321 C CA . ASP A 1 169 ? -25.715 2.439 0.743 1.00 73.56 169 ASP A CA 1
ATOM 1322 C C . ASP A 1 169 ? -24.572 1.648 1.411 1.00 73.56 169 ASP A C 1
ATOM 1324 O O . ASP A 1 169 ? -24.751 1.065 2.485 1.00 73.56 169 ASP A O 1
ATOM 1328 N N . MET A 1 170 ? -23.388 1.574 0.790 1.00 82.06 170 MET A N 1
ATOM 1329 C CA . MET A 1 170 ? -22.254 0.834 1.346 1.00 82.06 170 MET A CA 1
ATOM 1330 C C . MET A 1 170 ? -21.230 1.753 1.990 1.00 82.06 170 MET A C 1
ATOM 1332 O O . MET A 1 170 ? -20.722 2.687 1.371 1.00 82.06 170 MET A O 1
ATOM 1336 N N . ASN A 1 171 ? -20.839 1.394 3.213 1.00 90.12 171 ASN A N 1
ATOM 1337 C CA . ASN A 1 171 ? -19.713 2.003 3.904 1.00 90.12 171 ASN A CA 1
ATOM 1338 C C . ASN A 1 171 ? -18.474 1.106 3.810 1.00 90.12 171 ASN A C 1
ATOM 1340 O O . ASN A 1 171 ? -18.525 -0.096 4.090 1.00 90.12 171 ASN A O 1
ATOM 1344 N N . CYS A 1 172 ? -17.345 1.704 3.438 1.00 92.19 172 CYS A N 1
ATOM 1345 C CA . CYS A 1 172 ? -16.030 1.109 3.615 1.00 92.19 172 CYS A CA 1
ATOM 1346 C C . CYS A 1 172 ? -15.615 1.301 5.070 1.00 92.19 172 CYS A C 1
ATOM 1348 O O . CYS A 1 172 ? -15.538 2.433 5.548 1.00 92.19 172 CYS A O 1
ATOM 1350 N N . THR A 1 173 ? -15.321 0.196 5.753 1.00 95.81 173 THR A N 1
ATOM 1351 C CA . THR A 1 173 ? -14.838 0.207 7.135 1.00 95.81 173 THR A CA 1
ATOM 1352 C C . THR A 1 173 ? -13.382 -0.234 7.191 1.00 95.81 173 THR A C 1
ATOM 1354 O O . THR A 1 173 ? -12.987 -1.255 6.620 1.00 95.81 173 THR A O 1
ATOM 1357 N N . VAL A 1 174 ? -12.573 0.544 7.903 1.00 97.50 174 VAL A N 1
ATOM 1358 C CA . VAL A 1 174 ? -11.153 0.277 8.144 1.00 97.50 174 VAL A CA 1
ATOM 1359 C C . VAL A 1 174 ? -10.849 0.390 9.631 1.00 97.50 174 VAL A C 1
ATOM 1361 O O . VAL A 1 174 ? -11.490 1.173 10.323 1.00 97.50 174 VAL A O 1
ATOM 1364 N N . ALA A 1 175 ? -9.857 -0.349 10.119 1.00 98.31 175 ALA A N 1
ATOM 1365 C CA . ALA A 1 175 ? -9.395 -0.289 11.503 1.00 98.31 175 ALA A CA 1
ATOM 1366 C C . ALA A 1 175 ? -7.893 -0.004 11.552 1.00 98.31 175 ALA A C 1
ATOM 1368 O O . ALA A 1 175 ? -7.098 -0.767 11.005 1.00 98.31 175 ALA A O 1
ATOM 1369 N N . PHE A 1 176 ? -7.502 1.083 12.209 1.00 98.12 176 PHE A N 1
ATOM 1370 C CA . PHE A 1 176 ? -6.102 1.426 12.446 1.00 98.12 176 PHE A CA 1
ATOM 1371 C C . PHE A 1 176 ? -5.663 0.890 13.795 1.00 98.12 176 PHE A C 1
ATOM 1373 O O . PHE A 1 176 ? -6.275 1.203 14.813 1.00 98.12 176 PHE A O 1
ATOM 1380 N N . MET A 1 177 ? -4.593 0.104 13.815 1.00 98.12 177 MET A N 1
ATOM 1381 C CA . MET A 1 177 ? -3.984 -0.337 15.065 1.00 98.12 177 MET A CA 1
ATOM 1382 C C . MET A 1 177 ? -3.402 0.861 15.802 1.00 98.12 177 MET A C 1
ATOM 1384 O O . MET A 1 177 ? -2.731 1.696 15.205 1.00 98.12 177 MET A O 1
ATOM 1388 N N . SER A 1 178 ? -3.604 0.939 17.111 1.00 96.31 178 SER A N 1
ATOM 1389 C CA . SER A 1 178 ? -3.141 2.105 17.864 1.00 96.31 178 SER A CA 1
ATOM 1390 C C . SER A 1 178 ? -1.620 2.164 17.963 1.00 96.31 178 SER A C 1
ATOM 1392 O O . SER A 1 178 ? -1.057 3.250 17.936 1.00 96.31 178 SER A O 1
ATOM 1394 N N . GLN A 1 179 ? -0.945 1.016 18.081 1.00 95.62 179 GLN A N 1
ATOM 1395 C CA . GLN A 1 179 ? 0.517 0.933 18.159 1.00 95.62 179 GLN A CA 1
ATOM 1396 C C . GLN A 1 179 ? 1.127 0.612 16.797 1.00 95.62 179 GLN A C 1
ATOM 1398 O O . GLN A 1 179 ? 0.607 -0.236 16.066 1.00 95.62 179 GLN A O 1
ATOM 1403 N N . CYS A 1 180 ? 2.280 1.211 16.506 1.00 95.81 180 CYS A N 1
ATOM 1404 C CA . CYS A 1 180 ? 3.052 0.835 15.333 1.00 95.81 180 CYS A CA 1
ATOM 1405 C C . CYS A 1 180 ? 3.592 -0.586 15.458 1.00 95.81 180 CYS A C 1
ATOM 1407 O O . CYS A 1 180 ? 3.879 -1.085 16.551 1.00 95.81 180 CYS A O 1
ATOM 1409 N N . MET A 1 181 ? 3.758 -1.246 14.319 1.00 96.88 181 MET A N 1
ATOM 1410 C CA . MET A 1 181 ? 4.224 -2.622 14.281 1.00 96.88 181 MET A CA 1
ATOM 1411 C C . MET A 1 181 ? 4.941 -2.943 12.978 1.00 96.88 181 MET A C 1
ATOM 1413 O O . MET A 1 181 ? 4.854 -2.209 11.999 1.00 96.88 181 MET A O 1
ATOM 1417 N N . SER A 1 182 ? 5.644 -4.074 12.955 1.00 97.00 182 SER A N 1
ATOM 1418 C CA . SER A 1 182 ? 6.242 -4.585 11.724 1.00 97.00 182 SER A CA 1
ATOM 1419 C C . SER A 1 182 ? 5.173 -5.032 10.726 1.00 97.00 182 SER A C 1
ATOM 1421 O O . SER A 1 182 ? 4.078 -5.445 11.117 1.00 97.00 182 SER A O 1
ATOM 1423 N N . LEU A 1 183 ? 5.526 -5.038 9.439 1.00 97.12 183 LEU A N 1
ATOM 1424 C CA . LEU A 1 183 ? 4.682 -5.527 8.343 1.00 97.12 183 LEU A CA 1
ATOM 1425 C C . LEU A 1 183 ? 4.064 -6.907 8.641 1.00 97.12 183 LEU A C 1
ATOM 1427 O O . LEU A 1 183 ? 2.853 -7.092 8.541 1.00 97.12 183 LEU A O 1
ATOM 1431 N N . ASN A 1 184 ? 4.877 -7.866 9.095 1.00 98.06 184 ASN A N 1
ATOM 1432 C CA . ASN A 1 184 ? 4.414 -9.226 9.404 1.00 98.06 184 ASN A CA 1
ATOM 1433 C C . ASN A 1 184 ? 3.414 -9.258 10.568 1.00 98.06 184 ASN A C 1
ATOM 1435 O O . ASN A 1 184 ? 2.447 -10.028 10.546 1.00 98.06 184 ASN A O 1
ATOM 1439 N N . LYS A 1 185 ? 3.622 -8.414 11.585 1.00 98.19 185 LYS A N 1
ATOM 1440 C CA . LYS A 1 185 ? 2.689 -8.291 12.707 1.00 98.19 185 LYS A CA 1
ATOM 1441 C C . LYS A 1 185 ? 1.403 -7.594 12.272 1.00 98.19 185 LYS A C 1
ATOM 1443 O O . LYS A 1 185 ? 0.337 -8.018 12.709 1.00 98.19 185 LYS A O 1
ATOM 1448 N N . CYS A 1 186 ? 1.485 -6.617 11.369 1.00 98.44 186 CYS A N 1
ATOM 1449 C CA . CYS A 1 186 ? 0.317 -5.982 10.766 1.00 98.44 186 CYS A CA 1
ATOM 1450 C C . CYS A 1 186 ? -0.545 -7.007 10.026 1.00 98.44 186 CYS A C 1
ATOM 1452 O O . CYS A 1 186 ? -1.702 -7.213 10.385 1.00 98.44 186 CYS A O 1
ATOM 1454 N N . LYS A 1 187 ? 0.063 -7.756 9.098 1.00 98.38 187 LYS A N 1
ATOM 1455 C CA . LYS A 1 187 ? -0.579 -8.858 8.373 1.00 98.38 187 LYS A CA 1
ATOM 1456 C C . LYS A 1 187 ? -1.270 -9.852 9.311 1.00 98.38 187 LYS A C 1
ATOM 1458 O O . LYS A 1 187 ? -2.439 -10.179 9.123 1.00 98.38 187 LYS A O 1
ATOM 1463 N N . SER A 1 188 ? -0.560 -10.306 10.345 1.00 98.12 188 SER A N 1
ATOM 1464 C CA . SER A 1 188 ? -1.080 -11.289 11.309 1.00 98.12 188 SER A CA 1
ATOM 1465 C C . SER A 1 188 ? -2.223 -10.731 12.164 1.00 98.12 188 SER A C 1
ATOM 1467 O O . SER A 1 188 ? -3.180 -11.448 12.461 1.00 98.12 188 SER A O 1
ATOM 1469 N N . SER A 1 189 ? -2.146 -9.451 12.537 1.00 98.19 189 SER A N 1
ATOM 1470 C CA . SER A 1 189 ? -3.184 -8.778 13.324 1.00 98.19 189 SER A CA 1
ATOM 1471 C C . SER A 1 189 ? -4.451 -8.585 12.495 1.00 98.19 189 SER A C 1
ATOM 1473 O O . SER A 1 189 ? -5.534 -8.939 12.946 1.00 98.19 189 SER A O 1
ATOM 1475 N N . CYS A 1 190 ? -4.315 -8.128 11.251 1.00 98.44 190 CYS A N 1
ATOM 1476 C CA . CYS A 1 190 ? -5.438 -7.952 10.337 1.00 98.44 190 CYS A CA 1
ATOM 1477 C C . CYS A 1 190 ? -6.113 -9.277 9.968 1.00 98.44 190 CYS A C 1
ATOM 1479 O O . CYS A 1 190 ? -7.340 -9.373 10.003 1.00 98.44 190 CYS A O 1
ATOM 1481 N N . LYS A 1 191 ? -5.323 -10.339 9.750 1.00 98.00 191 LYS A N 1
ATOM 1482 C CA . LYS A 1 191 ? -5.862 -11.693 9.575 1.00 98.00 191 LYS A CA 1
ATOM 1483 C C . LYS A 1 191 ? -6.650 -12.157 10.804 1.00 98.00 191 LYS A C 1
ATOM 1485 O O . LYS A 1 191 ? -7.758 -12.658 10.658 1.00 98.00 191 LYS A O 1
ATOM 1490 N N . SER A 1 192 ? -6.119 -11.940 12.009 1.00 97.38 192 SER A N 1
ATOM 1491 C CA . SER A 1 192 ? -6.809 -12.284 13.265 1.00 97.38 192 SER A CA 1
ATOM 1492 C C . SER A 1 192 ? -8.086 -11.469 13.505 1.00 97.38 192 SER A C 1
ATOM 1494 O O . SER A 1 192 ? -9.005 -11.964 14.145 1.00 97.38 192 SER A O 1
ATOM 1496 N N . MET A 1 193 ? -8.168 -10.243 12.978 1.00 97.56 193 MET A N 1
ATOM 1497 C CA . MET A 1 193 ? -9.391 -9.430 13.002 1.00 97.56 193 MET A CA 1
ATOM 1498 C C . MET A 1 193 ? -10.421 -9.847 11.941 1.00 97.56 193 MET A C 1
ATOM 1500 O O . MET A 1 193 ? -11.511 -9.287 11.910 1.00 97.56 193 MET A O 1
ATOM 1504 N N . GLY A 1 194 ? -10.091 -10.787 11.052 1.00 97.56 194 GLY A N 1
ATOM 1505 C CA . GLY A 1 194 ? -10.971 -11.214 9.964 1.00 97.56 194 GLY A CA 1
ATOM 1506 C C . GLY A 1 194 ? -11.026 -10.248 8.777 1.00 97.56 194 GLY A C 1
ATOM 1507 O O . GLY A 1 194 ? -11.933 -10.361 7.952 1.00 97.56 194 GLY A O 1
ATOM 1508 N N . SER A 1 195 ? -10.088 -9.301 8.666 1.00 97.62 195 SER A N 1
ATOM 1509 C CA . SER A 1 195 ? -10.116 -8.310 7.589 1.00 97.62 195 SER A CA 1
ATOM 1510 C C . SER A 1 195 ? -9.816 -8.929 6.219 1.00 97.62 195 SER A C 1
ATOM 1512 O O . SER A 1 195 ? -9.190 -9.982 6.103 1.00 97.62 195 SER A O 1
ATOM 1514 N N . ALA A 1 196 ? -10.266 -8.255 5.160 1.00 96.88 196 ALA A N 1
ATOM 1515 C CA . ALA A 1 196 ? -10.086 -8.690 3.775 1.00 96.88 196 ALA A CA 1
ATOM 1516 C C . ALA A 1 196 ? -8.695 -8.380 3.233 1.00 96.88 196 ALA A C 1
ATOM 1518 O O . ALA A 1 196 ? -8.131 -9.132 2.443 1.00 96.88 196 ALA A O 1
ATOM 1519 N N . ARG A 1 197 ? -8.168 -7.226 3.633 1.00 97.25 197 ARG A N 1
ATOM 1520 C CA . ARG A 1 197 ? -6.902 -6.679 3.156 1.00 97.25 197 ARG A CA 1
ATOM 1521 C C . ARG A 1 197 ? -6.200 -5.973 4.305 1.00 97.25 197 ARG A C 1
ATOM 1523 O O . ARG A 1 197 ? -6.798 -5.746 5.367 1.00 97.25 197 ARG A O 1
ATOM 1530 N N . TYR A 1 198 ? -4.952 -5.587 4.082 1.00 98.06 198 TYR A N 1
ATOM 1531 C CA . TYR A 1 198 ? -4.268 -4.634 4.947 1.00 98.06 198 TYR A CA 1
ATOM 1532 C C . TYR A 1 198 ? -3.468 -3.612 4.141 1.00 98.06 198 TYR A C 1
ATOM 1534 O O . TYR A 1 198 ? -3.087 -3.850 2.994 1.00 98.06 198 TYR A O 1
ATOM 1542 N N . ARG A 1 199 ? -3.201 -2.476 4.784 1.00 97.31 199 ARG A N 1
ATOM 1543 C CA . ARG A 1 199 ? -2.218 -1.481 4.367 1.00 97.31 199 ARG A CA 1
ATOM 1544 C C . ARG A 1 199 ? -1.258 -1.238 5.526 1.00 97.31 199 ARG A C 1
ATOM 1546 O O . ARG A 1 199 ? -1.679 -1.031 6.663 1.00 97.31 199 ARG A O 1
ATOM 1553 N N . TRP A 1 200 ? 0.033 -1.267 5.236 1.00 97.44 200 TRP A N 1
ATOM 1554 C CA . TRP A 1 200 ? 1.097 -0.976 6.184 1.00 97.44 200 TRP A CA 1
ATOM 1555 C C . TRP A 1 200 ? 1.901 0.219 5.687 1.00 97.44 200 TRP A C 1
ATOM 1557 O O . TRP A 1 200 ? 2.509 0.164 4.618 1.00 97.44 200 TRP A O 1
ATOM 1567 N N . PHE A 1 201 ? 1.870 1.310 6.442 1.00 94.69 201 PHE A N 1
ATOM 1568 C CA . PHE A 1 201 ? 2.569 2.543 6.102 1.00 94.69 201 PHE A CA 1
ATOM 1569 C C . PHE A 1 201 ? 4.034 2.424 6.501 1.00 94.69 201 PHE A C 1
ATOM 1571 O O . PHE A 1 201 ? 4.344 2.048 7.634 1.00 94.69 201 PHE A O 1
ATOM 1578 N N . HIS A 1 202 ? 4.929 2.731 5.559 1.00 91.19 202 HIS A N 1
ATOM 1579 C CA . HIS A 1 202 ? 6.371 2.666 5.803 1.00 91.19 202 HIS A CA 1
ATOM 1580 C C . HIS A 1 202 ? 6.797 3.760 6.781 1.00 91.19 202 HIS A C 1
ATOM 1582 O O . HIS A 1 202 ? 7.739 3.560 7.547 1.00 91.19 202 HIS A O 1
ATOM 1588 N N . ASP A 1 203 ? 6.042 4.864 6.816 1.00 81.94 203 ASP A N 1
ATOM 1589 C CA . ASP A 1 203 ? 6.148 5.894 7.840 1.00 81.94 203 ASP A CA 1
ATOM 1590 C C . ASP A 1 203 ? 5.784 5.330 9.215 1.00 81.94 203 ASP A C 1
ATOM 1592 O O . ASP A 1 203 ? 4.624 5.027 9.515 1.00 81.94 203 ASP A O 1
ATOM 1596 N N . HIS A 1 204 ? 6.809 5.128 10.038 1.00 84.94 204 HIS A N 1
ATOM 1597 C CA . HIS A 1 204 ? 6.720 4.672 11.423 1.00 84.94 204 HIS A CA 1
ATOM 1598 C C . HIS A 1 204 ? 6.021 3.320 11.673 1.00 84.94 204 HIS A C 1
ATOM 1600 O O . HIS A 1 204 ? 5.976 2.881 12.819 1.00 84.94 204 HIS A O 1
ATOM 1606 N N . GLY A 1 205 ? 5.553 2.605 10.644 1.00 93.06 205 GLY A N 1
ATOM 1607 C CA . GLY A 1 205 ? 4.970 1.266 10.759 1.00 93.06 205 GLY A CA 1
ATOM 1608 C C . GLY A 1 205 ? 3.502 1.240 11.191 1.00 93.06 205 GLY A C 1
ATOM 1609 O O . GLY A 1 205 ? 3.079 0.309 11.887 1.00 93.06 205 GLY A O 1
ATOM 1610 N N . CYS A 1 206 ? 2.723 2.258 10.819 1.00 96.00 206 CYS A N 1
ATOM 1611 C CA . CYS A 1 206 ? 1.286 2.290 11.086 1.00 96.00 206 CYS A CA 1
ATOM 1612 C C . CYS A 1 206 ? 0.549 1.184 10.303 1.00 96.00 206 CYS A C 1
ATOM 1614 O O . CYS A 1 206 ? 0.799 0.965 9.117 1.00 96.00 206 CYS A O 1
ATOM 1616 N N . CYS A 1 207 ? -0.361 0.470 10.968 1.00 98.00 207 CYS A N 1
ATOM 1617 C CA . CYS A 1 207 ? -1.081 -0.669 10.403 1.00 98.00 207 CYS A CA 1
ATOM 1618 C C . CYS A 1 207 ? -2.579 -0.388 10.281 1.00 98.00 207 CYS A C 1
ATOM 1620 O O . CYS A 1 207 ? -3.220 0.010 11.254 1.00 98.00 207 CYS A O 1
ATOM 1622 N N . GLN A 1 208 ? -3.133 -0.670 9.105 1.00 98.06 208 GLN A N 1
ATOM 1623 C CA . GLN A 1 208 ? -4.547 -0.536 8.792 1.00 98.06 208 GLN A CA 1
ATOM 1624 C C . GLN A 1 208 ? -5.102 -1.860 8.266 1.00 98.06 208 GLN A C 1
ATOM 1626 O O . GLN A 1 208 ? -4.637 -2.392 7.257 1.00 98.06 208 GLN A O 1
ATOM 1631 N N . CYS A 1 209 ? -6.146 -2.356 8.913 1.00 98.50 209 CYS A N 1
ATOM 1632 C CA . CYS A 1 209 ? -6.928 -3.497 8.467 1.00 98.50 209 CYS A CA 1
ATOM 1633 C C . CYS A 1 209 ? -8.148 -3.002 7.692 1.00 98.50 209 CYS A C 1
ATOM 1635 O O . CYS A 1 209 ? -8.816 -2.057 8.112 1.00 98.50 209 CYS A O 1
ATOM 1637 N N . VAL A 1 210 ? -8.430 -3.615 6.547 1.00 98.00 210 VAL A N 1
ATOM 1638 C CA . VAL A 1 210 ? -9.421 -3.119 5.584 1.00 98.00 210 VAL A CA 1
ATOM 1639 C C . VAL A 1 210 ? -10.503 -4.174 5.371 1.00 98.00 210 VAL A C 1
ATOM 1641 O O . VAL A 1 210 ? -10.197 -5.342 5.104 1.00 98.00 210 VAL A O 1
ATOM 1644 N N . GLY A 1 211 ? -11.766 -3.766 5.507 1.00 95.81 211 GLY A N 1
ATOM 1645 C CA . GLY A 1 211 ? -12.929 -4.625 5.302 1.00 95.81 211 GLY A CA 1
ATOM 1646 C C . GLY A 1 211 ? -13.183 -4.983 3.835 1.00 95.81 211 GLY A C 1
ATOM 1647 O O . GLY A 1 211 ? -12.596 -4.422 2.912 1.00 95.81 211 GLY A O 1
ATOM 1648 N N . THR A 1 212 ? -14.091 -5.932 3.605 1.00 92.62 212 THR A N 1
ATOM 1649 C CA . THR A 1 212 ? -14.455 -6.416 2.258 1.00 92.62 212 THR A CA 1
ATOM 1650 C C . THR A 1 212 ? -15.263 -5.424 1.423 1.00 92.62 212 THR A C 1
ATOM 1652 O O . THR A 1 212 ? -15.382 -5.613 0.214 1.00 92.62 212 THR A O 1
ATOM 1655 N N . THR A 1 213 ? -15.867 -4.418 2.058 1.00 88.50 213 THR A N 1
ATOM 1656 C CA . THR A 1 213 ? -16.741 -3.427 1.409 1.00 88.50 213 THR A CA 1
ATOM 1657 C C . THR A 1 213 ? -15.969 -2.269 0.777 1.00 88.50 213 THR A C 1
ATOM 1659 O O . THR A 1 213 ? -16.544 -1.467 0.050 1.00 88.50 213 THR A O 1
ATOM 1662 N N . CYS A 1 214 ? -14.663 -2.180 1.027 1.00 89.38 214 CYS A N 1
ATOM 1663 C CA . CYS A 1 214 ? -13.800 -1.154 0.458 1.00 89.38 214 CYS A CA 1
ATOM 1664 C C . CYS A 1 214 ? -13.422 -1.477 -0.997 1.00 89.38 214 CYS A C 1
ATOM 1666 O O . CYS A 1 214 ? -13.109 -2.624 -1.318 1.00 89.38 214 CYS A O 1
ATOM 1668 N N . VAL A 1 215 ? -13.413 -0.457 -1.869 1.00 84.00 215 VAL A N 1
ATOM 1669 C CA . VAL A 1 215 ? -13.009 -0.591 -3.291 1.00 84.00 215 VAL A CA 1
ATOM 1670 C C . VAL A 1 215 ? -11.534 -0.932 -3.418 1.00 84.00 215 VAL A C 1
ATOM 1672 O O . VAL A 1 215 ? -11.136 -1.740 -4.254 1.00 84.00 215 VAL A O 1
ATOM 1675 N N . ASP A 1 216 ? -10.733 -0.257 -2.607 1.00 85.69 216 ASP A N 1
ATOM 1676 C CA . ASP A 1 216 ? -9.282 -0.298 -2.628 1.00 85.69 216 ASP A CA 1
ATOM 1677 C C . ASP A 1 216 ? -8.768 -0.615 -1.213 1.00 85.69 216 ASP A C 1
ATOM 1679 O O . ASP A 1 216 ? -9.528 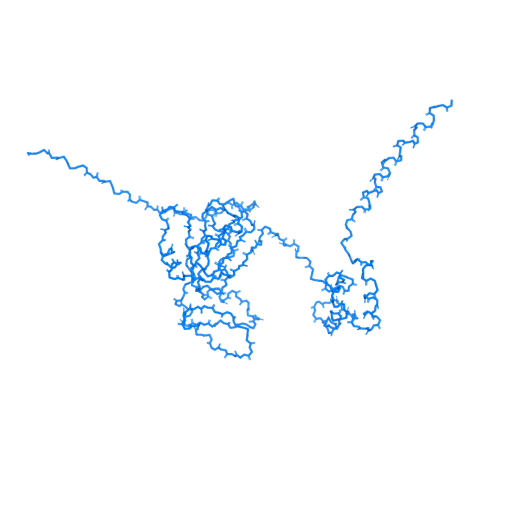-1.003 -0.321 1.00 85.69 216 ASP A O 1
ATOM 1683 N N . TYR A 1 217 ? -7.478 -0.421 -0.964 1.00 91.25 217 TYR A N 1
ATOM 1684 C CA . TYR A 1 217 ? -6.848 -0.655 0.340 1.00 91.25 217 TYR A CA 1
ATOM 1685 C C . TYR A 1 217 ? -7.108 0.471 1.361 1.00 91.25 217 TYR A C 1
ATOM 1687 O O . TYR A 1 217 ? -6.187 0.908 2.052 1.00 91.25 217 TYR A O 1
ATOM 1695 N N . GLY A 1 218 ? -8.346 0.966 1.436 1.00 91.94 218 GLY A N 1
ATOM 1696 C CA . GLY A 1 218 ? -8.791 1.965 2.408 1.00 91.94 218 GLY A CA 1
ATOM 1697 C C . GLY A 1 218 ? -8.093 3.330 2.311 1.00 91.94 218 GLY A C 1
ATOM 1698 O O . GLY A 1 218 ? -7.523 3.707 1.284 1.00 91.94 218 GLY A O 1
ATOM 1699 N N . LYS A 1 219 ? -8.129 4.080 3.420 1.00 90.81 219 LYS A N 1
ATOM 1700 C CA . LYS A 1 219 ? -7.521 5.418 3.541 1.00 90.81 219 LYS A CA 1
ATOM 1701 C C . LYS A 1 219 ? -6.019 5.429 3.211 1.00 90.81 219 LYS A C 1
ATOM 1703 O O . LYS A 1 219 ? -5.276 4.530 3.579 1.00 90.81 219 LYS A O 1
ATOM 1708 N N . LYS A 1 220 ? -5.564 6.511 2.572 1.00 88.69 220 LYS A N 1
ATOM 1709 C CA . LYS A 1 220 ? -4.166 6.706 2.134 1.00 88.69 220 LYS A CA 1
ATOM 1710 C C . LYS A 1 220 ? -3.269 7.411 3.160 1.00 88.69 220 LYS A C 1
ATOM 1712 O O . LYS A 1 220 ? -2.103 7.641 2.865 1.00 88.69 220 LYS A O 1
ATOM 1717 N N . LYS A 1 221 ? -3.801 7.775 4.330 1.00 88.69 221 LYS A N 1
ATOM 1718 C CA . LYS A 1 221 ? -3.055 8.442 5.408 1.00 88.69 221 LYS A CA 1
ATOM 1719 C C . LYS A 1 221 ? -2.968 7.539 6.644 1.00 88.69 221 LYS A C 1
ATOM 1721 O O . LYS A 1 221 ? -3.980 6.908 6.967 1.00 88.69 221 LYS A O 1
ATOM 1726 N N . PRO A 1 222 ? -1.814 7.483 7.331 1.00 92.06 222 PRO A N 1
ATOM 1727 C CA . PRO A 1 222 ? -1.690 6.769 8.596 1.00 92.06 222 PRO A CA 1
ATOM 1728 C C . PRO A 1 222 ? -2.473 7.502 9.697 1.00 92.06 222 PRO A C 1
ATOM 1730 O O . PRO A 1 222 ? -2.328 8.708 9.855 1.00 92.06 222 PRO A O 1
ATOM 1733 N N . LEU A 1 223 ? -3.308 6.780 10.453 1.00 93.12 223 LEU A N 1
ATOM 1734 C CA . LEU A 1 223 ? -4.133 7.324 11.551 1.00 93.12 223 LEU A CA 1
ATOM 1735 C C . LEU A 1 223 ? -3.920 6.565 12.877 1.00 93.12 223 LEU A C 1
ATOM 1737 O O . LEU A 1 223 ? -4.804 6.505 13.728 1.00 93.12 223 LEU A O 1
ATOM 1741 N N . CYS A 1 224 ? -2.765 5.920 13.049 1.00 95.12 224 CYS A N 1
ATOM 1742 C CA . CYS A 1 224 ? -2.445 5.176 14.266 1.00 95.12 224 CYS A CA 1
ATOM 1743 C C . CYS A 1 224 ? -2.171 6.129 15.440 1.00 95.12 224 CYS A C 1
ATOM 1745 O O . CYS A 1 224 ? -1.292 6.980 15.347 1.00 95.12 224 CYS A O 1
ATOM 1747 N N . LEU A 1 225 ? -2.865 5.938 16.566 1.00 92.25 225 LEU A N 1
ATOM 1748 C CA . LEU A 1 225 ? -2.835 6.863 17.712 1.00 92.25 225 LEU A CA 1
ATOM 1749 C C . LEU A 1 225 ? -1.460 7.033 18.376 1.00 92.25 225 LEU A C 1
ATOM 1751 O O . LEU A 1 225 ? -1.172 8.081 18.941 1.00 92.25 225 LEU A O 1
ATOM 1755 N N . LYS A 1 226 ? -0.633 5.984 18.387 1.00 92.81 226 LYS A N 1
ATOM 1756 C CA . LYS A 1 226 ? 0.637 5.929 19.132 1.00 92.81 226 LYS A CA 1
ATOM 1757 C C . LYS A 1 226 ? 1.838 5.802 18.199 1.00 92.81 226 LYS A C 1
ATOM 1759 O O . LYS A 1 226 ? 2.846 5.207 18.581 1.00 92.81 226 LYS A O 1
ATOM 1764 N N . CYS A 1 227 ? 1.711 6.315 16.976 1.00 90.75 227 CYS A N 1
ATOM 1765 C CA . CYS A 1 227 ? 2.823 6.426 16.046 1.00 90.75 227 CYS A CA 1
ATOM 1766 C C . CYS A 1 227 ? 3.351 7.858 15.989 1.00 90.75 227 CYS A C 1
ATOM 1768 O O . CYS A 1 227 ? 2.551 8.789 16.040 1.00 90.75 227 CYS A O 1
ATOM 1770 N N . PRO A 1 228 ? 4.680 8.049 15.896 1.00 83.94 228 PRO A N 1
ATOM 1771 C CA . PRO A 1 228 ? 5.246 9.359 15.613 1.00 83.94 228 PRO A CA 1
ATOM 1772 C C . PRO A 1 228 ? 4.628 9.952 14.343 1.00 83.94 228 PRO A C 1
ATOM 1774 O O . PRO A 1 228 ? 4.400 9.230 13.371 1.00 83.94 228 PRO A O 1
ATOM 1777 N N . LEU A 1 229 ? 4.354 11.255 14.370 1.00 68.94 229 LEU A N 1
ATOM 1778 C CA . LEU A 1 229 ? 3.969 12.002 13.177 1.00 68.94 229 LEU A CA 1
ATOM 1779 C C . LEU A 1 229 ? 5.227 12.328 12.357 1.00 68.94 229 LEU A C 1
ATOM 1781 O O . LEU A 1 229 ? 6.279 12.594 12.954 1.00 68.94 229 LEU A O 1
ATOM 1785 N N . PRO A 1 230 ? 5.144 12.330 11.015 1.00 58.34 230 PRO A N 1
ATOM 1786 C CA . PRO A 1 230 ? 6.264 12.722 10.177 1.00 58.34 230 PRO A CA 1
ATOM 1787 C C . PRO A 1 230 ? 6.725 14.154 10.499 1.00 58.34 230 PRO A C 1
ATOM 1789 O O . PRO A 1 230 ? 5.898 15.043 10.735 1.00 58.34 230 PRO A O 1
ATOM 1792 N N . PRO A 1 231 ? 8.043 14.420 10.483 1.00 50.16 231 PRO A N 1
ATOM 1793 C CA . PRO A 1 231 ? 8.565 15.761 10.705 1.00 50.16 231 PRO A CA 1
ATOM 1794 C C . PRO A 1 231 ? 8.090 16.702 9.586 1.00 50.16 231 PRO A C 1
ATOM 1796 O O . PRO A 1 231 ? 8.403 16.489 8.415 1.00 50.16 231 PRO A O 1
ATOM 1799 N N . GLY A 1 232 ? 7.336 17.744 9.951 1.00 57.91 232 GLY A N 1
ATOM 1800 C CA . GLY A 1 232 ? 6.801 18.751 9.024 1.00 57.91 232 GLY A CA 1
ATOM 1801 C C . GLY A 1 232 ? 5.272 18.841 8.965 1.00 57.91 232 GLY A C 1
ATOM 1802 O O . GLY A 1 232 ? 4.754 19.760 8.336 1.00 57.91 232 GLY A O 1
ATOM 1803 N N . GLU A 1 233 ? 4.547 17.947 9.641 1.00 53.28 233 GLU A N 1
ATOM 1804 C CA . GLU A 1 233 ? 3.131 18.149 9.965 1.00 53.28 233 GLU A CA 1
ATOM 1805 C C . GLU A 1 233 ? 3.041 18.715 11.389 1.00 53.28 233 GLU A C 1
ATOM 1807 O O . GLU A 1 233 ? 2.778 17.999 12.351 1.00 53.28 233 GLU A O 1
ATOM 1812 N N . GLU A 1 234 ? 3.342 20.011 11.538 1.00 46.38 234 GLU A N 1
ATOM 1813 C CA . GLU A 1 234 ? 2.978 20.742 12.755 1.00 46.38 234 GLU A CA 1
ATOM 1814 C C . GLU A 1 234 ? 1.464 20.612 12.968 1.00 46.38 234 GLU A C 1
ATOM 1816 O O . GLU A 1 234 ? 0.685 20.701 12.013 1.00 46.38 234 GLU A O 1
ATOM 1821 N N . GLU A 1 235 ? 1.074 20.362 14.219 1.00 46.44 235 GLU A N 1
ATOM 1822 C CA . GLU A 1 235 ? -0.301 20.192 14.682 1.00 46.44 235 GLU A CA 1
ATOM 1823 C C . GLU A 1 235 ? -1.185 21.372 14.252 1.00 46.44 235 GLU A C 1
ATOM 1825 O O . GLU A 1 235 ? -1.411 22.327 14.994 1.00 46.44 235 GLU A O 1
ATOM 1830 N N . ASN A 1 236 ? -1.768 21.292 13.058 1.00 37.25 236 ASN A N 1
ATOM 1831 C CA . ASN A 1 236 ? -2.982 22.032 12.769 1.00 37.25 236 ASN A CA 1
ATOM 1832 C C . ASN A 1 236 ? -4.105 21.308 13.504 1.00 37.25 236 ASN A C 1
ATOM 1834 O O . ASN A 1 236 ? -4.741 20.400 12.973 1.00 37.25 236 ASN A O 1
ATOM 1838 N N . ASN A 1 237 ? -4.252 21.700 14.768 1.00 46.16 237 ASN A N 1
ATOM 1839 C CA . ASN A 1 237 ? -5.358 21.421 15.666 1.00 46.16 237 ASN A CA 1
ATOM 1840 C C . ASN A 1 237 ? -6.701 21.474 14.914 1.00 46.16 237 ASN A C 1
ATOM 1842 O O . ASN A 1 237 ? -7.290 22.539 14.735 1.00 46.16 237 ASN A O 1
ATOM 1846 N N . TYR A 1 238 ? -7.168 20.308 14.475 1.00 43.16 238 TYR A N 1
ATOM 1847 C CA . TYR A 1 238 ? -8.569 20.039 14.195 1.00 43.16 238 TYR A CA 1
ATOM 1848 C C . TYR A 1 238 ? -9.037 19.041 15.247 1.00 43.16 238 TYR A C 1
ATOM 1850 O O . TYR A 1 238 ? -8.921 17.833 15.064 1.00 43.16 238 TYR A O 1
ATOM 1858 N N . ASP A 1 239 ? -9.483 19.591 16.373 1.00 41.84 239 ASP A N 1
ATOM 1859 C CA . ASP A 1 239 ? -10.539 19.058 17.233 1.00 41.84 239 ASP A CA 1
ATOM 1860 C C . ASP A 1 239 ? -10.570 17.523 17.373 1.00 41.84 239 ASP A C 1
ATOM 1862 O O . ASP A 1 239 ? -11.488 16.838 16.918 1.00 41.84 239 ASP A O 1
ATOM 1866 N N . TYR A 1 240 ? -9.546 16.959 18.018 1.00 46.03 240 TYR A N 1
ATOM 1867 C CA . TYR A 1 240 ? -9.697 15.655 18.657 1.00 46.03 240 TYR A CA 1
ATOM 1868 C C . TYR A 1 240 ? -10.417 15.883 19.986 1.00 46.03 240 TYR A C 1
ATOM 1870 O O . TYR A 1 240 ? -9.783 16.087 21.022 1.00 46.03 240 TYR A O 1
ATOM 1878 N N . GLN A 1 241 ? -11.748 15.878 19.956 1.00 37.16 241 GLN A N 1
ATOM 1879 C CA . GLN A 1 241 ? -12.554 15.805 21.167 1.00 37.16 241 GLN A CA 1
ATOM 1880 C C . GLN A 1 241 ? -12.589 14.329 21.615 1.00 37.16 241 GLN A C 1
ATOM 1882 O O . GLN A 1 241 ? -13.248 13.512 20.964 1.00 37.16 241 GLN A O 1
ATOM 1887 N N . PRO A 1 242 ? -11.883 13.928 22.691 1.00 42.75 242 PRO A N 1
ATOM 1888 C CA . PRO A 1 242 ? -12.029 12.580 23.225 1.00 42.75 242 PRO A CA 1
ATOM 1889 C C . PRO A 1 242 ? -13.482 12.356 23.688 1.00 42.75 242 PRO A C 1
ATOM 1891 O O . PRO A 1 242 ? -14.129 13.307 24.144 1.00 42.75 242 PRO A O 1
ATOM 1894 N N . PRO A 1 243 ? -14.014 11.121 23.611 1.00 45.88 243 PRO A N 1
ATOM 1895 C CA . PRO A 1 243 ? -15.345 10.815 24.121 1.00 45.88 243 PRO A CA 1
ATOM 1896 C C . PRO A 1 243 ? -15.463 11.210 25.596 1.00 45.88 243 PRO A C 1
ATOM 1898 O O . PRO A 1 243 ? -14.639 10.812 26.422 1.00 45.88 243 PRO A O 1
ATOM 1901 N N . ARG A 1 244 ? -16.493 11.999 25.923 1.00 42.97 244 ARG A N 1
ATOM 1902 C CA . ARG A 1 244 ? -16.856 12.340 27.301 1.00 42.97 244 ARG A CA 1
ATOM 1903 C C . ARG A 1 244 ? -17.246 11.048 28.023 1.00 42.97 244 ARG A C 1
ATOM 1905 O O . ARG A 1 244 ? -18.272 10.451 27.718 1.00 42.97 244 ARG A O 1
ATOM 1912 N N . THR A 1 245 ? -16.418 10.614 28.964 1.00 40.44 245 THR A N 1
ATOM 1913 C CA . THR A 1 245 ? -16.768 9.567 29.923 1.00 40.44 245 THR A CA 1
ATOM 1914 C C . THR A 1 245 ? -17.723 10.165 30.951 1.00 40.44 245 THR A C 1
ATOM 1916 O O . THR A 1 245 ? -17.282 10.874 31.857 1.00 40.44 245 THR A O 1
ATOM 1919 N N . ASP A 1 246 ? -19.022 9.910 30.814 1.00 42.38 246 ASP A N 1
ATOM 1920 C CA . ASP A 1 246 ? -19.957 10.106 31.920 1.00 42.38 246 ASP A CA 1
ATOM 1921 C C . ASP A 1 246 ? -19.729 8.955 32.912 1.00 42.38 246 ASP A C 1
ATOM 1923 O O . ASP A 1 246 ? -20.243 7.849 32.753 1.00 42.38 246 ASP A O 1
ATOM 1927 N N . TYR A 1 247 ? -18.877 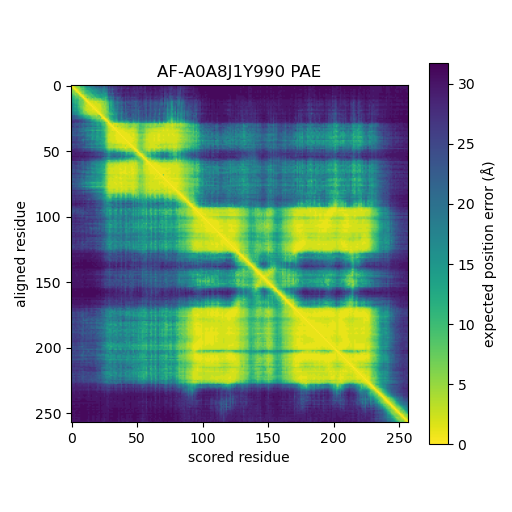9.197 33.909 1.00 38.97 247 TYR A N 1
ATOM 1928 C CA . TYR A 1 247 ? -18.807 8.350 35.093 1.00 38.97 247 TYR A CA 1
ATOM 1929 C C . TYR A 1 247 ? -20.090 8.572 35.896 1.00 38.97 247 TYR A C 1
ATOM 1931 O O . TYR A 1 247 ? -20.321 9.659 36.423 1.00 38.97 247 TYR A O 1
ATOM 1939 N N . VAL A 1 248 ? -20.935 7.545 35.963 1.00 41.19 248 VAL A N 1
ATOM 1940 C CA . VAL A 1 248 ? -22.011 7.469 36.951 1.00 41.19 248 VAL A CA 1
ATOM 1941 C C . VAL A 1 248 ? -21.350 7.143 38.286 1.00 41.19 248 VAL A C 1
ATOM 1943 O O . VAL A 1 248 ? -20.827 6.048 38.473 1.00 41.19 248 VAL A O 1
ATOM 1946 N N . GLU A 1 249 ? -21.318 8.124 39.179 1.00 39.44 249 GLU A N 1
ATOM 1947 C CA . GLU A 1 249 ? -20.934 7.942 40.575 1.00 39.44 249 GLU A CA 1
ATOM 1948 C C . GLU A 1 249 ? -22.078 7.179 41.268 1.00 39.44 249 GLU A C 1
ATOM 1950 O O . GLU A 1 249 ? -23.209 7.665 41.355 1.00 39.44 249 GLU A O 1
ATOM 1955 N N . GLU A 1 250 ? -21.815 5.933 41.667 1.00 41.72 250 GLU A N 1
ATOM 1956 C CA . GLU A 1 250 ? -22.719 5.149 42.509 1.00 41.72 250 GLU A CA 1
ATOM 1957 C C . GLU A 1 250 ? -22.798 5.831 43.880 1.00 41.72 250 GLU A C 1
ATOM 1959 O O . GLU A 1 250 ? -21.844 5.805 44.653 1.00 41.72 250 GLU A O 1
ATOM 1964 N N . ASN A 1 251 ? -23.928 6.478 44.172 1.00 46.44 251 ASN A N 1
ATOM 1965 C CA . ASN A 1 251 ? -24.186 7.025 45.498 1.00 46.44 251 ASN A CA 1
ATOM 1966 C C . ASN A 1 251 ? -24.428 5.887 46.496 1.00 46.44 251 ASN A C 1
ATOM 1968 O O . ASN A 1 251 ? -25.311 5.048 46.298 1.00 46.44 251 ASN A O 1
ATOM 1972 N N . GLU A 1 252 ? -23.655 5.915 47.581 1.00 42.97 252 GLU A N 1
ATOM 1973 C CA . GLU A 1 252 ? -23.874 5.168 48.817 1.00 42.97 252 GLU A CA 1
ATOM 1974 C C . GLU A 1 252 ? -25.315 5.369 49.319 1.00 42.97 252 GLU A C 1
ATOM 1976 O O . GLU A 1 252 ? -25.779 6.497 49.495 1.00 42.97 252 GLU A O 1
ATOM 1981 N N . ILE A 1 253 ? -26.024 4.264 49.559 1.00 51.44 253 ILE A N 1
ATOM 1982 C CA . ILE A 1 253 ? -27.258 4.253 50.348 1.00 51.44 253 ILE A CA 1
ATOM 1983 C C . ILE A 1 253 ? -26.839 3.978 51.792 1.00 51.44 253 ILE A C 1
ATOM 1985 O O . ILE A 1 253 ? -26.385 2.881 52.118 1.00 51.44 253 ILE A O 1
ATOM 1989 N N . ASP A 1 254 ? -26.952 5.010 52.623 1.00 48.50 254 ASP A N 1
ATOM 1990 C CA . ASP A 1 254 ? -26.846 4.949 54.079 1.00 48.50 254 ASP A CA 1
ATOM 1991 C C . ASP A 1 254 ? -28.160 4.377 54.636 1.00 48.50 254 ASP A C 1
ATOM 1993 O O . ASP A 1 254 ? -29.197 5.045 54.626 1.00 48.50 254 ASP A O 1
ATOM 1997 N N . ASP A 1 255 ? -28.135 3.113 55.062 1.00 51.44 255 ASP A N 1
ATOM 1998 C CA . ASP A 1 255 ? -29.228 2.494 55.813 1.00 51.44 255 ASP A CA 1
ATOM 1999 C C . ASP A 1 255 ? -29.146 2.955 57.276 1.00 51.44 255 ASP A C 1
ATOM 2001 O O . ASP A 1 255 ? -28.472 2.347 58.114 1.00 51.44 255 ASP A O 1
ATOM 2005 N N . SER A 1 256 ? -29.880 4.020 57.599 1.00 56.94 256 SER A N 1
ATOM 2006 C CA . SER A 1 256 ? -30.228 4.355 58.978 1.00 56.94 256 SER A CA 1
ATOM 2007 C C . SER A 1 256 ? -31.734 4.584 59.121 1.00 56.94 256 SER A C 1
ATOM 2009 O O . SER A 1 256 ? -32.208 5.714 59.000 1.00 56.94 256 SER A O 1
ATOM 2011 N N . GLU A 1 257 ? -32.469 3.511 59.423 1.00 44.47 257 GLU A N 1
ATOM 2012 C CA . GLU A 1 257 ? -33.694 3.545 60.241 1.00 44.47 257 GLU A CA 1
ATOM 2013 C C . GLU A 1 257 ? -33.939 2.202 60.945 1.00 44.47 257 GLU A C 1
ATOM 2015 O O . GLU A 1 257 ? -33.844 1.143 60.283 1.00 44.47 257 GLU A O 1
#

Radius of gyration: 29.46 Å; Cα contacts (8 Å, |Δi|>4): 340; chains: 1; bounding box: 105×39×97 Å

Sequence (257 aa):
MSALMALSQWSMVPVLLLAVLFYLTPTEGCNEAICASVVSKCMLLKSCECEMLDKGNCSCCTDCHQCLADYYMDCCDCVGMCAPPDPNENMYKTSSIEDLSDPIPELFNVLTQEPDALFRWTSYSYPVHEDVLFFKPGMDFAVTVDKQNKLHKVRHHHQTNLNFEKLEDMNCTVAFMSQCMSLNKCKSSCKSMGSARYRWFHDHGCCQCVGTTCVDYGKKKPLCLKCPLPPGEEENNYDYQPPRTDYVEENEIDDSE

InterPro domains:
  IPR006761 Tsg [PTHR12312] (12-228)
  IPR057635 Tsg, N-terminal [PF23782] (29-85)
  IPR057726 Tsg, C-terminal domain [PF04668] (92-228)

pLDDT: mean 76.45, std 19.52, range [37.16, 98.5]

Foldseek 3Di:
DPPVVVVVVVVVVVVVVVVVVVVPPPPPAAPCVPAVVQVVVCVVVVLLVDPPPDVPDCPSVVSSCVSCPPVCVRGVRVSVRDDPPDPPDDLQLDKDKDFAPQFDQVLLCVCQVDQDPVPQKHKDKDQQVVVVVPPDPPAQWDWDQDPVRFIDIDRDPDDDPDPVVSSRPFIKMKIKGQDADDPVVLSVVLRVSRAGMKMFRSNQRIIMGTHRNHNDRDDSDRDHNPGDDPPPPDDPDDDPDDDDPPDDDPDDDDDDD